Protein AF-A0A2W4NTQ7-F1 (afdb_monomer_lite)

pLDDT: mean 87.93, std 18.12, range [34.28, 99.0]

Sequence (261 aa):
MNRVPTIRSLLATLLVLALAAGLVRAQLEILDCADGSAGDDTILCSGEIDAGDAGTDGREGNDLINVTGAVNGNINGDTPGTGDDTITVGNSADVEGVVNGNGGLDHLIISGNSTVNDIAGGEGADTIDVLDATVELDVDGETGADSITVRASTVNEDVLGGDDNDTLIIERSDIDNVRAGSGDDTVNVSASTIANHVSGDDGNDVVSVGASTLGGNLLGGTGADNLSSTNSNLLGVQGGDGADQVTVSGGVVMMAVLGGD

Foldseek 3Di:
DDDDDPPVVVVVVVVVVCVVVPPDDDPQPADQQAEADAEEEEYEHAEAAPPDAPGREPAHYAYEAEHQAEAAYEAEPHDDYAYAYEHEHENQYEYAYEHEPAHYAYEAHYEHAHEHAYYEDHHEAYEHHAYNYEHNAEHEPAEYEYEHAHENYEHAEEYEQHAEEYEYHAYCYEYAEYEDYAYAYEAAHENYEHAEEYEPAHEAYEHEAECYEHVYEYEDHAYEYEAEYYQYAYQEYADEADNYHYYYYHHDHNDYYYGHD

Secondary structure (DSSP, 8-state):
--PPPPHHHHHHHHHHHHHTTT---------BS----SSS-EEEE-S-B--GGG-EE--SS--EEEE-S-BSS-EES-SSS----EEEE-TT-EEEEEEEEEESS-EEEEESS-EEEEEEEEES--EEEEES-EESS-EEEEESS-EEEEES-EESSEEEEEESS-EEEEES-EESEEEEEESS-EEEEES-EESS-EEEEESS-EEEEES-EESSEEEEEESS-EEEEEEEEESEEEEEES--EEEEEEEEESS-EE---

Radius of gyration: 23.13 Å; chains: 1; bounding box: 63×35×76 Å

Structure (mmCIF, N/CA/C/O backbone):
data_AF-A0A2W4NTQ7-F1
#
_entry.id   AF-A0A2W4NTQ7-F1
#
loop_
_atom_site.group_PDB
_atom_site.id
_atom_site.type_symbol
_atom_site.label_atom_id
_atom_site.label_alt_id
_atom_site.label_comp_id
_atom_site.label_asym_id
_atom_site.label_entity_id
_atom_site.label_seq_id
_atom_site.pdbx_PDB_ins_code
_atom_site.Cartn_x
_atom_site.Cartn_y
_atom_site.Cartn_z
_atom_site.occupancy
_atom_site.B_iso_or_equiv
_atom_site.auth_seq_id
_atom_site.auth_comp_id
_atom_site.auth_asym_id
_atom_site.auth_atom_id
_atom_site.pdbx_PDB_model_num
ATOM 1 N N . MET A 1 1 ? 36.001 9.461 -52.435 1.00 38.56 1 MET A N 1
ATOM 2 C CA . MET A 1 1 ? 35.892 9.722 -50.984 1.00 38.56 1 MET A CA 1
ATOM 3 C C . MET A 1 1 ? 35.341 8.457 -50.352 1.00 38.56 1 MET A C 1
ATOM 5 O O . MET A 1 1 ? 34.149 8.207 -50.467 1.00 38.56 1 MET A O 1
ATOM 9 N N . ASN A 1 2 ? 36.215 7.611 -49.807 1.00 34.28 2 ASN A N 1
ATOM 10 C CA . ASN A 1 2 ? 35.793 6.390 -49.122 1.00 34.28 2 ASN A CA 1
ATOM 11 C C . ASN A 1 2 ? 35.166 6.796 -47.790 1.00 34.28 2 ASN A C 1
ATOM 13 O O . ASN A 1 2 ? 35.861 7.328 -46.926 1.00 34.28 2 ASN A O 1
ATOM 17 N N . ARG A 1 3 ? 33.854 6.590 -47.644 1.00 42.69 3 ARG A N 1
ATOM 18 C CA . ARG A 1 3 ? 33.203 6.687 -46.339 1.00 42.69 3 ARG A CA 1
ATOM 19 C C . ARG A 1 3 ? 33.701 5.514 -45.502 1.00 42.69 3 ARG A C 1
ATOM 21 O O . ARG A 1 3 ? 33.493 4.364 -45.873 1.00 42.69 3 ARG A O 1
ATOM 28 N N . VAL A 1 4 ? 34.405 5.823 -44.419 1.00 46.88 4 VAL A N 1
ATOM 29 C CA . VAL A 1 4 ? 34.734 4.854 -43.373 1.00 46.88 4 VAL A CA 1
ATOM 30 C C . VAL A 1 4 ? 33.398 4.342 -42.814 1.00 46.88 4 VAL A C 1
ATOM 32 O O . VAL A 1 4 ? 32.559 5.178 -42.465 1.00 46.88 4 VAL A O 1
ATOM 35 N N . PRO A 1 5 ? 33.144 3.022 -42.774 1.00 43.94 5 PRO A N 1
ATOM 36 C CA . PRO A 1 5 ? 31.947 2.504 -42.131 1.00 43.94 5 PRO A CA 1
ATOM 37 C C . PRO A 1 5 ? 32.011 2.874 -40.651 1.00 43.94 5 PRO A C 1
ATOM 39 O O . PRO A 1 5 ? 33.054 2.725 -40.013 1.00 43.94 5 PRO A O 1
ATOM 42 N N . THR A 1 6 ? 30.914 3.383 -40.099 1.00 49.09 6 THR A N 1
ATOM 43 C CA . THR A 1 6 ? 30.818 3.606 -38.656 1.00 49.09 6 THR A CA 1
ATOM 44 C C . THR A 1 6 ? 30.979 2.271 -37.929 1.00 49.09 6 THR A C 1
ATOM 46 O O . THR A 1 6 ? 30.642 1.216 -38.467 1.00 49.09 6 THR A O 1
ATOM 49 N N . ILE A 1 7 ? 31.485 2.310 -36.695 1.00 49.38 7 ILE A N 1
ATOM 50 C CA . ILE A 1 7 ? 31.727 1.134 -35.836 1.00 49.38 7 ILE A CA 1
ATOM 51 C C . ILE A 1 7 ? 30.504 0.185 -35.788 1.00 49.38 7 ILE A C 1
ATOM 53 O O . ILE A 1 7 ? 30.669 -1.033 -35.774 1.00 49.38 7 ILE A O 1
ATOM 57 N N . ARG A 1 8 ? 29.282 0.728 -35.914 1.00 46.28 8 ARG A N 1
ATOM 58 C CA . ARG A 1 8 ? 28.011 -0.014 -36.022 1.00 46.28 8 ARG A CA 1
ATOM 59 C C . ARG A 1 8 ? 27.913 -0.953 -37.242 1.00 46.28 8 ARG A C 1
ATOM 61 O O . ARG A 1 8 ? 27.345 -2.031 -37.134 1.00 46.28 8 ARG A O 1
ATOM 68 N N . SER A 1 9 ? 28.499 -0.597 -38.388 1.00 44.06 9 SER A N 1
ATOM 69 C CA . SER A 1 9 ? 28.490 -1.432 -39.606 1.00 44.06 9 SER A CA 1
ATOM 70 C C . SER A 1 9 ? 29.523 -2.566 -39.562 1.00 44.06 9 SER A C 1
ATOM 72 O O . SER A 1 9 ? 29.318 -3.606 -40.193 1.00 44.06 9 SER A O 1
ATOM 74 N N . LEU A 1 10 ? 30.612 -2.395 -38.805 1.00 44.97 10 LEU A N 1
ATOM 75 C CA . LEU A 1 10 ? 31.603 -3.453 -38.592 1.00 44.97 10 LEU A CA 1
ATOM 76 C C . LEU A 1 10 ? 31.084 -4.517 -37.608 1.00 44.97 10 LEU A C 1
ATOM 78 O O . LEU A 1 10 ? 31.332 -5.703 -37.820 1.00 44.97 10 LEU A O 1
ATOM 82 N N . LEU A 1 11 ? 30.304 -4.106 -36.600 1.00 51.06 11 LEU A N 1
ATOM 83 C CA . LEU A 1 11 ? 29.661 -5.006 -35.633 1.00 51.06 11 LEU A CA 1
ATOM 84 C C . LEU A 1 11 ? 28.653 -5.959 -36.296 1.00 51.06 11 LEU A C 1
ATOM 86 O O . LEU A 1 11 ? 28.700 -7.163 -36.058 1.00 51.06 11 LEU A O 1
ATOM 90 N N . ALA A 1 12 ? 27.813 -5.450 -37.201 1.00 46.09 12 ALA A N 1
ATOM 91 C CA . ALA A 1 12 ? 26.812 -6.261 -37.902 1.00 46.09 12 ALA A CA 1
ATOM 92 C C . ALA A 1 12 ? 27.430 -7.343 -38.812 1.00 46.09 12 ALA A C 1
ATOM 94 O O . ALA A 1 12 ? 26.854 -8.411 -39.002 1.00 46.09 12 ALA A O 1
ATOM 95 N N . THR A 1 13 ? 28.627 -7.098 -39.356 1.00 47.09 13 THR A N 1
ATOM 96 C CA . THR A 1 13 ? 29.299 -8.058 -40.251 1.00 47.09 13 THR A CA 1
ATOM 97 C C . THR A 1 13 ? 30.080 -9.122 -39.467 1.00 47.09 13 THR A C 1
ATOM 99 O O . THR A 1 13 ? 30.208 -10.258 -39.921 1.00 47.09 13 THR A O 1
ATOM 102 N N . LEU A 1 14 ? 30.559 -8.784 -38.264 1.00 47.88 14 LEU A N 1
ATOM 103 C CA . LEU A 1 14 ? 31.206 -9.730 -37.349 1.00 47.88 14 LEU A CA 1
ATOM 104 C C . LEU A 1 14 ? 30.193 -10.737 -36.762 1.00 47.88 14 LEU A C 1
ATOM 106 O O . LEU A 1 14 ? 30.533 -11.897 -36.536 1.00 47.88 14 LEU A O 1
ATOM 110 N N . LEU A 1 15 ? 28.935 -10.310 -36.612 1.00 44.97 15 LEU A N 1
ATOM 111 C CA . LEU A 1 15 ? 27.813 -11.098 -36.092 1.00 44.97 15 LEU A CA 1
ATOM 112 C C . LEU A 1 15 ? 27.409 -12.268 -37.013 1.00 44.97 15 LEU A C 1
ATOM 114 O O . LEU A 1 15 ? 27.146 -13.373 -36.543 1.00 44.97 15 LEU A O 1
ATOM 118 N N . VAL A 1 16 ? 27.453 -12.073 -38.337 1.00 49.03 16 VAL A N 1
ATOM 119 C CA . VAL A 1 16 ? 27.150 -13.136 -39.320 1.00 49.03 16 VAL A CA 1
ATOM 120 C C . VAL A 1 16 ? 28.227 -14.231 -39.323 1.00 49.03 16 VAL A C 1
ATOM 122 O O . VAL A 1 16 ? 27.933 -15.397 -39.584 1.00 49.03 16 VAL A O 1
ATOM 125 N N . LEU A 1 17 ? 29.474 -13.885 -38.981 1.00 45.47 17 LEU A N 1
ATOM 126 C CA . LEU A 1 17 ? 30.584 -14.841 -38.924 1.00 45.47 17 LEU A CA 1
ATOM 127 C C . LEU A 1 17 ? 30.556 -15.697 -37.644 1.00 45.47 17 LEU A C 1
ATOM 129 O O . LEU A 1 17 ? 30.987 -16.849 -37.670 1.00 45.47 17 LEU A O 1
ATOM 133 N N . ALA A 1 18 ? 30.006 -15.165 -36.547 1.00 49.09 18 ALA A N 1
ATOM 134 C CA . ALA A 1 18 ? 29.847 -15.878 -35.279 1.00 49.09 18 ALA A CA 1
ATOM 135 C C . ALA A 1 18 ? 28.736 -16.947 -35.333 1.00 49.09 18 ALA A C 1
ATOM 137 O O . ALA A 1 18 ? 28.909 -18.042 -34.791 1.00 49.09 18 ALA A O 1
ATOM 138 N N . LEU A 1 19 ? 27.646 -16.686 -36.069 1.00 45.34 19 LEU A N 1
ATOM 139 C CA . LEU A 1 19 ? 26.558 -17.653 -36.280 1.00 45.34 19 LEU A CA 1
ATOM 140 C C . LEU A 1 19 ? 27.012 -18.919 -37.032 1.00 45.34 19 LEU A C 1
ATOM 142 O O . LEU A 1 19 ? 26.510 -20.009 -36.766 1.00 45.34 19 LEU A O 1
ATOM 146 N N . ALA A 1 20 ? 27.988 -18.806 -37.939 1.00 46.41 20 ALA A N 1
ATOM 147 C CA . ALA A 1 20 ? 28.508 -19.947 -38.698 1.00 46.41 20 ALA A CA 1
ATOM 148 C C . ALA A 1 20 ? 29.450 -20.861 -37.882 1.00 46.41 20 ALA A C 1
ATOM 150 O O . ALA A 1 20 ? 29.732 -21.981 -38.307 1.00 46.41 20 ALA A O 1
ATOM 151 N N . ALA A 1 21 ? 29.932 -20.407 -36.718 1.00 48.47 21 ALA A N 1
ATOM 152 C CA . ALA A 1 21 ? 30.920 -21.113 -35.897 1.00 48.47 21 ALA A CA 1
ATOM 153 C C . ALA A 1 21 ? 30.319 -21.914 -34.723 1.00 48.47 21 ALA A C 1
ATOM 155 O O . ALA A 1 21 ? 31.068 -22.440 -33.902 1.00 48.47 21 ALA A O 1
ATOM 156 N N . GLY A 1 22 ? 28.987 -22.019 -34.618 1.00 43.81 22 GLY A N 1
ATOM 157 C CA . GLY A 1 22 ? 28.335 -22.764 -33.531 1.00 43.81 22 GLY A CA 1
ATOM 158 C C . GLY A 1 22 ? 28.532 -22.141 -32.142 1.00 43.81 22 GLY A C 1
ATOM 159 O O . GLY A 1 22 ? 28.393 -22.827 -31.132 1.00 43.81 22 GLY A O 1
ATOM 160 N N . LEU A 1 23 ? 28.854 -20.847 -32.086 1.00 46.50 23 LEU A N 1
ATOM 161 C CA . LEU A 1 23 ? 29.059 -20.087 -30.857 1.00 46.50 23 LEU A CA 1
ATOM 162 C C . LEU A 1 23 ? 27.798 -19.263 -30.551 1.00 46.50 23 LEU A C 1
ATOM 164 O O . LEU A 1 23 ? 27.799 -18.043 -30.646 1.00 46.50 23 LEU A O 1
ATOM 168 N N . VAL A 1 24 ? 26.691 -19.938 -30.237 1.00 40.59 24 VAL A N 1
ATOM 169 C CA . VAL A 1 24 ? 25.458 -19.270 -29.799 1.00 40.59 24 VAL A CA 1
ATOM 170 C C . VAL A 1 24 ? 25.147 -19.712 -28.376 1.00 40.59 24 VAL A C 1
ATOM 172 O O . VAL A 1 24 ? 24.684 -20.823 -28.132 1.00 40.59 24 VAL A O 1
ATOM 175 N N . ARG A 1 25 ? 25.376 -18.811 -27.426 1.00 42.91 25 ARG A N 1
ATOM 176 C CA . ARG A 1 25 ? 24.375 -18.557 -26.392 1.00 42.91 25 ARG A CA 1
ATOM 177 C C . ARG A 1 25 ? 23.833 -17.178 -26.727 1.00 42.91 25 ARG A C 1
ATOM 179 O O . ARG A 1 25 ? 24.632 -16.273 -26.951 1.00 42.91 25 ARG A O 1
ATOM 186 N N . ALA A 1 26 ? 22.519 -17.086 -26.899 1.00 36.75 26 ALA A N 1
ATOM 187 C CA . ALA A 1 26 ? 21.832 -15.841 -27.198 1.00 36.75 26 ALA A CA 1
ATOM 188 C C . ALA A 1 26 ? 22.346 -14.747 -26.256 1.00 36.75 26 ALA A C 1
ATOM 190 O O . ALA A 1 26 ? 22.427 -14.957 -25.045 1.00 36.75 26 ALA A O 1
ATOM 191 N N . GLN A 1 27 ? 22.770 -13.627 -26.828 1.00 41.12 27 GLN A N 1
ATOM 192 C CA . GLN A 1 27 ? 23.039 -12.435 -26.053 1.00 41.12 27 GLN A CA 1
ATOM 193 C C . GLN A 1 27 ? 21.657 -11.897 -25.674 1.00 41.12 27 GLN A C 1
ATOM 195 O O . GLN A 1 27 ? 21.000 -11.276 -26.500 1.00 41.12 27 GLN A O 1
ATOM 200 N N . LEU A 1 28 ? 21.188 -12.265 -24.478 1.00 39.81 28 LEU A N 1
ATOM 201 C CA . LEU A 1 28 ? 20.144 -11.533 -23.767 1.00 39.81 28 LEU A CA 1
ATOM 202 C C . LEU A 1 28 ? 20.603 -10.070 -23.771 1.00 39.81 28 LEU A C 1
ATOM 204 O O . LEU A 1 28 ? 21.741 -9.803 -23.364 1.00 39.81 28 LEU A O 1
ATOM 208 N N . GLU A 1 29 ? 19.808 -9.161 -24.330 1.00 41.22 29 GLU A N 1
ATOM 209 C CA . GLU A 1 29 ? 20.073 -7.730 -24.205 1.00 41.22 29 GLU A CA 1
ATOM 210 C C . GLU A 1 29 ? 19.878 -7.380 -22.729 1.00 41.22 29 GLU A C 1
ATOM 212 O O . GLU A 1 29 ? 18.789 -7.063 -22.285 1.00 41.22 29 GLU A O 1
ATOM 217 N N . ILE A 1 30 ? 20.934 -7.546 -21.929 1.00 43.75 30 ILE A N 1
ATOM 218 C CA . ILE A 1 30 ? 20.997 -7.002 -20.574 1.00 43.75 30 ILE A CA 1
ATOM 219 C C . ILE A 1 30 ? 21.179 -5.502 -20.776 1.00 43.75 30 ILE A C 1
ATOM 221 O O . ILE A 1 30 ? 22.303 -5.018 -20.942 1.00 43.75 30 ILE A O 1
ATOM 225 N N . LEU A 1 31 ? 20.056 -4.809 -20.902 1.00 46.97 31 LEU A N 1
ATOM 226 C CA . LEU A 1 31 ? 19.993 -3.365 -20.925 1.00 46.97 31 LEU A CA 1
ATOM 227 C C . LEU A 1 31 ? 20.069 -2.923 -19.463 1.00 46.97 31 LEU A C 1
ATOM 229 O O . LEU A 1 31 ? 19.214 -3.282 -18.661 1.00 46.97 31 LEU A O 1
ATOM 233 N N . ASP A 1 32 ? 21.160 -2.254 -19.099 1.00 58.66 32 ASP A N 1
ATOM 234 C CA . ASP A 1 32 ? 21.298 -1.637 -17.782 1.00 58.66 32 ASP A CA 1
ATOM 235 C C . ASP A 1 32 ? 20.275 -0.502 -17.708 1.00 58.66 32 ASP A C 1
ATOM 237 O O . ASP A 1 32 ? 20.470 0.522 -18.363 1.00 58.66 32 ASP A O 1
ATOM 241 N N . CYS A 1 33 ? 19.163 -0.780 -17.024 1.00 65.88 33 CYS A N 1
ATOM 242 C CA . CYS A 1 33 ? 18.034 0.107 -16.750 1.00 65.88 33 CYS A CA 1
ATOM 243 C C . CYS A 1 33 ? 17.737 1.140 -17.846 1.00 65.88 33 CYS A C 1
ATOM 245 O O . CYS A 1 33 ? 17.937 2.343 -17.673 1.00 65.88 33 CYS A O 1
ATOM 247 N N . ALA A 1 34 ? 17.311 0.659 -19.010 1.00 71.00 34 ALA A N 1
ATOM 248 C CA . ALA A 1 34 ? 16.696 1.530 -19.998 1.00 71.00 34 ALA A CA 1
ATOM 249 C C . ALA A 1 34 ? 15.328 0.978 -20.360 1.00 71.00 34 ALA A C 1
ATOM 251 O O . ALA A 1 34 ? 15.088 -0.218 -20.182 1.00 71.00 34 ALA A O 1
ATOM 252 N N . ASP A 1 35 ? 14.485 1.864 -20.880 1.00 83.12 35 ASP A N 1
ATOM 253 C CA . ASP A 1 35 ? 13.129 1.527 -21.276 1.00 83.12 35 ASP A CA 1
ATOM 254 C C . ASP A 1 35 ? 13.095 0.298 -22.186 1.00 83.12 35 ASP A C 1
ATOM 256 O O . ASP A 1 35 ? 13.967 0.115 -23.055 1.00 83.12 35 ASP A O 1
ATOM 260 N N . GLY A 1 36 ? 12.030 -0.476 -22.039 1.00 83.31 36 GLY A N 1
ATOM 261 C CA . GLY A 1 36 ? 11.628 -1.499 -22.974 1.00 83.31 36 GLY A CA 1
ATOM 262 C C . GLY A 1 36 ? 11.252 -0.926 -24.340 1.00 83.31 36 GLY A C 1
ATOM 263 O O . GLY A 1 36 ? 11.535 0.220 -24.741 1.00 83.31 36 GLY A O 1
ATOM 264 N N . SER A 1 37 ? 10.679 -1.799 -25.141 1.00 85.19 37 SER A N 1
ATOM 265 C CA . SER A 1 37 ? 10.374 -1.606 -26.541 1.00 85.19 37 SER A CA 1
ATOM 266 C C . SER A 1 37 ? 8.871 -1.694 -26.763 1.00 85.19 37 SER A C 1
ATOM 268 O O . SER A 1 37 ? 8.162 -0.815 -26.305 1.00 85.19 37 SER A O 1
ATOM 270 N N . ALA A 1 38 ? 8.401 -2.612 -27.590 1.00 86.00 38 ALA A N 1
ATOM 271 C CA . ALA A 1 38 ? 6.989 -2.931 -27.691 1.00 86.00 38 ALA A CA 1
ATOM 272 C C . ALA A 1 38 ? 6.884 -4.456 -27.717 1.00 86.00 38 ALA A C 1
ATOM 274 O O . ALA A 1 38 ? 7.619 -5.106 -28.475 1.00 86.00 38 ALA A O 1
ATOM 275 N N . GLY A 1 39 ? 5.926 -4.993 -26.972 1.00 88.44 39 GLY A N 1
ATOM 276 C CA . GLY A 1 39 ? 5.830 -6.398 -26.600 1.00 88.44 39 GLY A CA 1
ATOM 277 C C . GLY A 1 39 ? 6.680 -6.740 -25.374 1.00 88.44 39 GLY A C 1
ATOM 278 O O . GLY A 1 39 ? 7.531 -5.966 -24.981 1.00 88.44 39 GLY A O 1
ATOM 279 N N . ASP A 1 40 ? 6.471 -7.947 -24.853 1.00 91.62 40 ASP A N 1
ATOM 280 C CA . ASP A 1 40 ? 7.035 -8.441 -23.591 1.00 91.62 40 ASP A CA 1
ATOM 281 C C . ASP A 1 40 ? 8.572 -8.340 -23.505 1.00 91.62 40 ASP A C 1
ATOM 283 O O . ASP A 1 40 ? 9.316 -9.045 -24.209 1.00 91.62 40 ASP A O 1
ATOM 287 N N . ASP A 1 41 ? 9.044 -7.522 -22.576 1.00 89.31 41 ASP A N 1
ATOM 288 C CA . ASP A 1 41 ? 10.435 -7.193 -22.332 1.00 89.31 41 ASP A CA 1
ATOM 289 C C . ASP A 1 41 ? 10.931 -7.706 -20.966 1.00 89.31 41 ASP A C 1
ATOM 291 O O . ASP A 1 41 ? 10.203 -8.143 -20.075 1.00 89.31 41 ASP A O 1
ATOM 295 N N . THR A 1 42 ? 12.255 -7.747 -20.804 1.00 91.19 42 THR A N 1
ATOM 296 C CA . THR A 1 42 ? 12.888 -8.062 -19.516 1.00 91.19 42 THR A CA 1
ATOM 297 C C . THR A 1 42 ? 13.971 -7.042 -19.226 1.00 91.19 42 THR A C 1
ATOM 299 O O . THR A 1 42 ? 15.005 -7.016 -19.900 1.00 91.19 42 THR A O 1
ATOM 302 N N . ILE A 1 43 ? 13.757 -6.245 -18.186 1.00 87.31 43 ILE A N 1
ATOM 303 C CA . ILE A 1 43 ? 14.594 -5.112 -17.804 1.00 87.31 43 ILE A CA 1
ATOM 304 C C . ILE A 1 43 ? 15.303 -5.434 -16.484 1.00 87.31 43 ILE A C 1
ATOM 306 O O . ILE A 1 43 ? 14.698 -5.930 -15.534 1.00 87.31 43 ILE A O 1
ATOM 310 N N . LEU A 1 44 ? 16.615 -5.178 -16.414 1.00 87.69 44 LEU A N 1
ATOM 311 C CA . LEU A 1 44 ? 17.421 -5.394 -15.209 1.00 87.69 44 LEU A CA 1
ATOM 312 C C . LEU A 1 44 ? 18.152 -4.109 -14.806 1.00 87.69 44 LEU A C 1
ATOM 314 O O . LEU A 1 44 ? 19.026 -3.623 -15.523 1.00 87.69 44 LEU A O 1
ATOM 318 N N . CYS A 1 45 ? 17.860 -3.627 -13.605 1.00 85.25 45 CYS A N 1
ATOM 319 C CA . CYS A 1 45 ? 18.393 -2.401 -13.026 1.00 85.25 45 CYS A CA 1
ATOM 320 C C . CYS A 1 45 ? 19.284 -2.751 -11.828 1.00 85.25 45 CYS A C 1
ATOM 322 O O . CYS A 1 45 ? 18.790 -3.010 -10.736 1.00 85.25 45 CYS A O 1
ATOM 324 N N . SER A 1 46 ? 20.606 -2.834 -12.022 1.00 79.25 46 SER A N 1
ATOM 325 C CA . SER A 1 46 ? 21.527 -3.389 -11.003 1.00 79.25 46 SER A CA 1
ATOM 326 C C . SER A 1 46 ? 22.641 -2.446 -10.522 1.00 79.25 46 SER A C 1
ATOM 328 O O . SER A 1 46 ? 23.421 -2.832 -9.64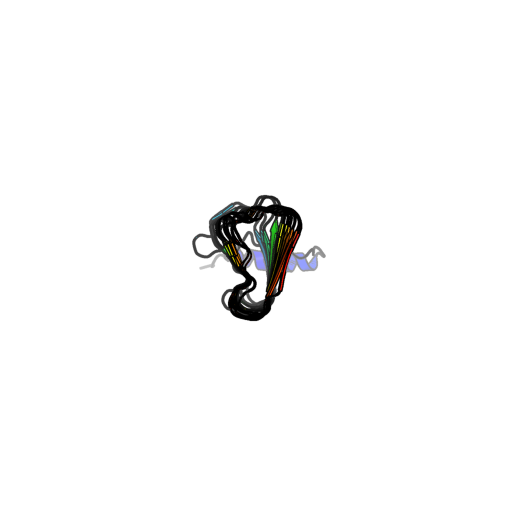9 1.00 79.25 46 SER A O 1
ATOM 330 N N . GLY A 1 47 ? 22.711 -1.222 -11.058 1.00 70.25 47 GLY A N 1
ATOM 331 C CA . GLY A 1 47 ? 23.642 -0.155 -10.657 1.00 70.25 47 GLY A CA 1
ATOM 332 C C . GLY A 1 47 ? 22.946 1.049 -10.007 1.00 70.25 47 GLY A C 1
ATOM 333 O O . GLY A 1 47 ? 21.740 1.020 -9.804 1.00 70.25 47 GLY A O 1
ATOM 334 N N . GLU A 1 48 ? 23.709 2.099 -9.671 1.00 69.81 48 GLU A N 1
ATOM 335 C CA . GLU A 1 48 ? 23.131 3.428 -9.395 1.00 69.81 48 GLU A CA 1
ATOM 336 C C . GLU A 1 48 ? 22.658 4.033 -10.720 1.00 69.81 48 GLU A C 1
ATOM 338 O O . GLU A 1 48 ? 23.465 4.240 -11.633 1.00 69.81 48 GLU A O 1
ATOM 343 N N . ILE A 1 49 ? 21.362 4.300 -10.825 1.00 68.00 49 ILE A N 1
ATOM 344 C CA . ILE A 1 49 ? 20.713 4.814 -12.024 1.00 68.00 49 ILE A CA 1
ATOM 345 C C . ILE A 1 49 ? 20.256 6.238 -11.746 1.00 68.00 49 ILE A C 1
ATOM 347 O O . ILE A 1 49 ? 19.369 6.482 -10.937 1.00 68.00 49 ILE A O 1
ATOM 351 N N . ASP A 1 50 ? 20.864 7.184 -12.454 1.00 65.06 50 ASP A N 1
ATOM 352 C CA . ASP A 1 50 ? 20.384 8.562 -12.546 1.00 65.06 50 ASP A CA 1
ATOM 353 C C . ASP A 1 50 ? 19.435 8.658 -13.752 1.00 65.06 50 ASP A C 1
ATOM 355 O O . ASP A 1 50 ? 19.817 9.162 -14.811 1.00 65.06 50 ASP A O 1
ATOM 359 N N . ALA A 1 51 ? 18.242 8.056 -13.635 1.00 56.62 51 ALA A N 1
ATOM 360 C CA . ALA A 1 51 ? 17.238 8.043 -14.709 1.00 56.62 51 ALA A CA 1
ATOM 361 C C . ALA A 1 51 ? 16.695 9.456 -14.996 1.00 56.62 51 ALA A C 1
ATOM 363 O O . ALA A 1 51 ? 16.202 9.736 -16.094 1.00 56.62 51 ALA A O 1
ATOM 364 N N . GLY A 1 52 ? 16.820 10.368 -14.025 1.00 57.03 52 GLY A N 1
ATOM 365 C CA . GLY A 1 52 ? 16.132 11.652 -14.047 1.00 57.03 52 GLY A CA 1
ATOM 366 C C . GLY A 1 52 ? 14.612 11.457 -14.075 1.00 57.03 52 GLY A C 1
ATOM 367 O O . GLY A 1 52 ? 14.105 10.370 -13.813 1.00 57.03 52 GLY A O 1
ATOM 368 N N . ASP A 1 53 ? 13.874 12.500 -14.465 1.00 51.28 53 ASP A N 1
ATOM 369 C CA . ASP A 1 53 ? 12.398 12.480 -14.502 1.00 51.28 53 ASP A CA 1
ATOM 37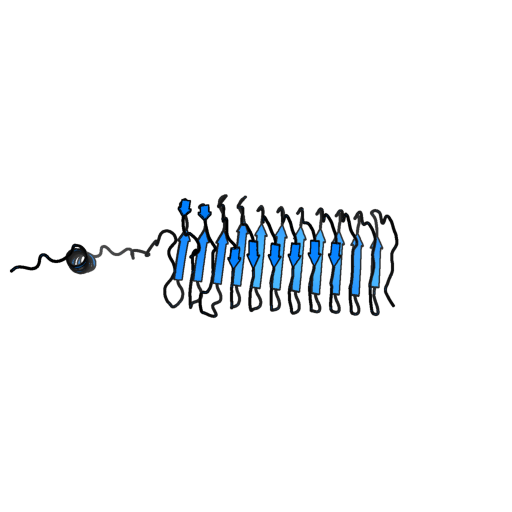0 C C . ASP A 1 53 ? 11.790 11.402 -15.430 1.00 51.28 53 ASP A C 1
ATOM 372 O O . ASP A 1 53 ? 10.580 11.203 -15.404 1.00 51.28 53 ASP A O 1
ATOM 376 N N . ALA A 1 54 ? 12.582 10.751 -16.294 1.00 57.50 54 ALA A N 1
ATOM 377 C CA . ALA A 1 54 ? 12.073 9.792 -17.279 1.00 57.50 54 ALA A CA 1
ATOM 378 C C . ALA A 1 54 ? 11.875 8.372 -16.725 1.00 57.50 54 ALA A C 1
ATOM 380 O O . ALA A 1 54 ? 11.130 7.618 -17.332 1.00 57.50 54 ALA A O 1
ATOM 381 N N . GLY A 1 55 ? 12.492 8.023 -15.589 1.00 72.56 55 GLY A N 1
ATOM 382 C CA . GLY A 1 55 ? 12.307 6.708 -14.971 1.00 72.56 55 GLY A CA 1
ATOM 383 C C . GLY A 1 55 ? 12.797 5.517 -15.811 1.00 72.56 55 GLY A C 1
ATOM 384 O O . GLY A 1 55 ? 13.660 5.659 -16.678 1.00 72.56 55 GLY A O 1
ATOM 385 N N . THR A 1 56 ? 12.290 4.329 -15.479 1.00 83.19 56 THR A N 1
ATOM 386 C CA . THR A 1 56 ? 12.440 3.069 -16.222 1.00 83.19 56 THR A CA 1
ATOM 387 C C . THR A 1 56 ? 11.066 2.608 -16.656 1.00 83.19 56 THR A C 1
ATOM 389 O O . THR A 1 56 ? 10.238 2.345 -15.791 1.00 83.19 56 THR A O 1
ATOM 392 N N . ASP A 1 57 ? 10.861 2.457 -17.958 1.00 87.75 57 ASP A N 1
ATOM 393 C CA . ASP A 1 57 ? 9.543 2.159 -18.520 1.00 87.75 57 ASP A CA 1
ATOM 394 C C . ASP A 1 57 ? 9.549 0.819 -19.258 1.00 87.75 57 ASP A C 1
ATOM 396 O O . ASP A 1 57 ? 10.363 0.647 -20.166 1.00 87.75 57 ASP A O 1
ATOM 400 N N . GLY A 1 58 ? 8.650 -0.107 -18.928 1.00 88.62 58 GLY A N 1
ATOM 401 C CA . GLY A 1 58 ? 8.429 -1.320 -19.727 1.00 88.62 58 GLY A CA 1
ATOM 402 C C . GLY A 1 58 ? 7.865 -0.999 -21.117 1.00 88.62 58 GLY A C 1
ATOM 403 O O . GLY A 1 58 ? 8.475 -1.360 -22.130 1.00 88.62 58 GLY A O 1
ATOM 404 N N . ARG A 1 59 ? 6.864 -0.102 -21.152 1.00 89.56 59 ARG A N 1
ATOM 405 C CA . ARG A 1 59 ? 6.045 0.257 -22.335 1.00 89.56 59 ARG A CA 1
ATOM 406 C C . ARG A 1 59 ? 5.098 -0.887 -22.712 1.00 89.56 59 ARG A C 1
ATOM 408 O O . ARG A 1 59 ? 4.994 -1.853 -21.991 1.00 89.56 59 ARG A O 1
ATOM 415 N N . GLU A 1 60 ? 4.407 -0.770 -23.855 1.00 90.38 60 GLU A N 1
ATOM 416 C CA . GLU A 1 60 ? 3.435 -1.785 -24.292 1.00 90.38 60 GLU A CA 1
ATOM 417 C C . GLU A 1 60 ? 4.004 -3.212 -24.186 1.00 90.38 60 GLU A C 1
ATOM 419 O O . GLU A 1 60 ? 4.970 -3.519 -24.882 1.00 90.38 60 GLU A O 1
ATOM 424 N N . GLY A 1 61 ? 3.332 -4.117 -23.481 1.00 91.75 61 GLY A N 1
ATOM 425 C CA . GLY A 1 61 ? 3.779 -5.506 -23.354 1.00 91.75 61 GLY A CA 1
ATOM 426 C C . GLY A 1 61 ? 3.450 -6.061 -21.980 1.00 91.75 61 GLY A C 1
ATOM 427 O O . GLY A 1 61 ? 2.914 -5.346 -21.158 1.00 91.75 61 GLY A O 1
ATOM 428 N N . ASN A 1 62 ? 3.718 -7.345 -21.755 1.00 94.88 62 ASN A N 1
ATOM 429 C CA . ASN A 1 62 ? 3.745 -7.887 -20.399 1.00 94.88 62 ASN A CA 1
ATOM 430 C C . ASN A 1 62 ? 5.208 -8.012 -19.974 1.00 94.88 62 ASN A C 1
ATOM 432 O O . ASN A 1 62 ? 5.902 -8.958 -20.375 1.00 94.88 62 ASN A O 1
ATOM 436 N N . ASP A 1 63 ? 5.680 -7.070 -19.179 1.00 93.81 63 ASP A N 1
ATOM 437 C CA . ASP A 1 63 ? 7.092 -6.856 -18.931 1.00 93.81 63 ASP A CA 1
ATOM 438 C C . ASP A 1 63 ? 7.550 -7.398 -17.584 1.00 93.81 63 ASP A C 1
ATOM 440 O O . ASP A 1 63 ? 6.821 -7.504 -16.600 1.00 93.81 63 ASP A O 1
ATOM 444 N N . LEU A 1 64 ? 8.829 -7.764 -17.533 1.00 94.25 64 LEU A N 1
ATOM 445 C CA . LEU A 1 64 ? 9.499 -8.163 -16.304 1.00 94.25 64 LEU A CA 1
ATOM 446 C C . LEU A 1 64 ? 10.595 -7.158 -15.965 1.00 94.25 64 LEU A C 1
ATOM 448 O O . LEU A 1 64 ? 11.674 -7.187 -16.563 1.00 94.25 64 LEU A O 1
ATOM 452 N N . ILE A 1 65 ? 10.368 -6.332 -14.948 1.00 93.25 65 ILE A N 1
ATOM 453 C CA . ILE A 1 65 ? 11.320 -5.327 -14.473 1.00 93.25 65 ILE A CA 1
ATOM 454 C C . ILE A 1 65 ? 11.910 -5.784 -13.138 1.00 93.25 65 ILE A C 1
ATOM 456 O O . ILE A 1 65 ? 11.198 -6.030 -12.170 1.00 93.25 65 ILE A O 1
ATOM 460 N N . ASN A 1 66 ? 13.235 -5.911 -13.060 1.00 93.69 66 ASN A N 1
ATOM 461 C CA . ASN A 1 66 ? 13.929 -6.317 -11.838 1.00 93.69 66 ASN A CA 1
ATOM 462 C C . ASN A 1 66 ? 14.966 -5.273 -11.417 1.00 93.69 66 ASN A C 1
ATOM 464 O O . ASN A 1 66 ? 15.960 -5.050 -12.110 1.00 93.69 66 ASN A O 1
ATOM 468 N N . VAL A 1 67 ? 14.763 -4.683 -10.247 1.00 93.00 67 VAL A N 1
ATOM 469 C CA . VAL A 1 67 ? 15.559 -3.604 -9.674 1.00 93.00 67 VAL A CA 1
ATOM 470 C C . VAL A 1 67 ? 16.285 -4.104 -8.432 1.00 93.00 67 VAL A C 1
ATOM 472 O O . VAL A 1 67 ? 15.689 -4.504 -7.438 1.00 93.00 67 VAL A O 1
ATOM 475 N N . THR A 1 68 ? 17.612 -4.078 -8.485 1.00 91.38 68 THR A N 1
ATOM 476 C CA . THR A 1 68 ? 18.507 -4.467 -7.387 1.00 91.38 68 THR A CA 1
ATOM 477 C C . THR A 1 68 ? 19.517 -3.378 -7.017 1.00 91.38 68 THR A C 1
ATOM 479 O O . THR A 1 68 ? 20.406 -3.635 -6.204 1.00 91.38 68 THR A O 1
ATOM 482 N N . GLY A 1 69 ? 19.448 -2.218 -7.677 1.00 87.00 69 GLY A N 1
ATOM 483 C CA . GLY A 1 69 ? 20.296 -1.042 -7.468 1.00 87.00 69 GLY A CA 1
ATOM 484 C C . GLY A 1 69 ? 19.462 0.222 -7.235 1.00 87.00 69 GLY A C 1
ATOM 485 O O . GLY A 1 69 ? 18.238 0.154 -7.232 1.00 87.00 69 GLY A O 1
ATOM 486 N N . ALA A 1 70 ? 20.122 1.356 -7.002 1.00 88.31 70 ALA A N 1
ATOM 487 C CA . ALA A 1 70 ? 19.432 2.623 -6.758 1.00 88.31 70 ALA A CA 1
ATOM 488 C C . ALA A 1 70 ? 18.863 3.218 -8.055 1.00 88.31 70 ALA A C 1
ATOM 490 O O . ALA A 1 70 ? 19.515 3.133 -9.095 1.00 88.31 70 ALA A O 1
ATOM 491 N N . VAL A 1 71 ? 17.695 3.853 -7.984 1.00 88.94 71 VAL A N 1
ATOM 492 C CA . VAL A 1 71 ? 17.003 4.496 -9.105 1.00 88.94 71 VAL A CA 1
ATOM 493 C C . VAL A 1 71 ? 16.539 5.885 -8.680 1.00 88.94 71 VAL A C 1
ATOM 495 O O . VAL A 1 71 ? 15.651 6.033 -7.851 1.00 88.94 71 VAL A O 1
ATOM 498 N N . ASN A 1 72 ? 17.119 6.914 -9.289 1.00 87.81 72 ASN A N 1
ATOM 499 C CA . ASN A 1 72 ? 16.657 8.293 -9.182 1.00 87.81 72 ASN A CA 1
ATOM 500 C C . ASN A 1 72 ? 15.606 8.562 -10.273 1.00 87.81 72 ASN A C 1
ATOM 502 O O . ASN A 1 72 ? 15.942 9.073 -11.348 1.00 87.81 72 ASN A O 1
ATOM 506 N N . GLY A 1 73 ? 14.372 8.123 -10.026 1.00 88.50 73 GLY A N 1
ATOM 507 C CA . GLY A 1 73 ? 13.238 8.237 -10.943 1.00 88.50 73 GLY A CA 1
ATOM 508 C C . GLY A 1 73 ? 12.172 7.169 -10.694 1.00 88.50 73 GLY A C 1
ATOM 509 O O . GLY A 1 73 ? 12.318 6.330 -9.805 1.00 88.50 73 GLY A O 1
ATOM 510 N N . ASN A 1 74 ? 11.106 7.208 -11.493 1.00 91.31 74 ASN A N 1
ATOM 511 C CA . ASN A 1 74 ? 10.016 6.233 -11.419 1.00 91.31 74 ASN A CA 1
ATOM 512 C C . ASN A 1 74 ? 10.408 4.893 -12.054 1.00 91.31 74 ASN A C 1
ATOM 514 O O . ASN A 1 74 ? 11.290 4.834 -12.911 1.00 91.31 74 ASN A O 1
ATOM 518 N N . ILE A 1 75 ? 9.705 3.835 -11.672 1.00 93.25 75 ILE A N 1
ATOM 519 C CA . ILE A 1 75 ? 9.651 2.569 -12.396 1.00 93.25 75 ILE A CA 1
ATOM 520 C C . ILE A 1 75 ? 8.208 2.394 -12.851 1.00 93.25 75 ILE A C 1
ATOM 522 O O . ILE A 1 75 ? 7.320 2.349 -12.009 1.00 93.25 75 ILE A O 1
ATOM 526 N N . ASN A 1 76 ? 7.976 2.306 -14.152 1.00 93.75 76 ASN A N 1
ATOM 527 C CA . ASN A 1 76 ? 6.656 2.138 -14.735 1.00 93.75 76 ASN A CA 1
ATOM 528 C C . ASN A 1 76 ? 6.618 0.803 -15.479 1.00 93.75 76 ASN A C 1
ATOM 530 O O . ASN A 1 76 ? 7.512 0.536 -16.287 1.00 93.75 76 ASN A O 1
ATOM 534 N N . GLY A 1 77 ? 5.595 -0.008 -15.215 1.00 92.06 77 GLY A N 1
ATOM 535 C CA . GLY A 1 77 ? 5.247 -1.140 -16.070 1.00 92.06 77 GLY A CA 1
ATOM 536 C C . GLY A 1 77 ? 4.977 -0.633 -17.483 1.00 92.06 77 GLY A C 1
ATOM 537 O O . GLY A 1 77 ? 5.765 -0.856 -18.398 1.00 92.06 77 GLY A O 1
ATOM 538 N N . ASP A 1 78 ? 4.009 0.275 -17.598 1.00 87.25 78 ASP A N 1
ATOM 539 C CA . ASP A 1 78 ? 3.524 0.732 -18.894 1.00 87.25 78 ASP A CA 1
ATOM 540 C C . ASP A 1 78 ? 3.615 2.253 -19.140 1.00 87.25 78 ASP A C 1
ATOM 542 O O . ASP A 1 78 ? 3.176 3.069 -18.333 1.00 87.25 78 ASP A O 1
ATOM 546 N N . THR A 1 79 ? 4.085 2.664 -20.329 1.00 80.06 79 THR A N 1
ATOM 547 C CA . THR A 1 79 ? 3.955 4.046 -20.855 1.00 80.06 79 THR A CA 1
ATOM 548 C C . THR A 1 79 ? 4.068 4.134 -22.401 1.00 80.06 79 THR A C 1
ATOM 550 O O . THR A 1 79 ? 5.165 4.037 -22.964 1.00 80.06 79 THR A O 1
ATOM 553 N N . PRO A 1 80 ? 2.997 4.486 -23.156 1.00 68.00 80 PRO A N 1
ATOM 554 C CA . PRO A 1 80 ? 1.571 4.276 -22.881 1.00 68.00 80 PRO A CA 1
ATOM 555 C C . PRO A 1 80 ? 1.171 2.824 -23.190 1.00 68.00 80 PRO A C 1
ATOM 557 O O . PRO A 1 80 ? 1.664 2.267 -24.168 1.00 68.00 80 PRO A O 1
ATOM 560 N N . GLY A 1 81 ? 0.211 2.251 -22.469 1.00 72.38 81 GLY A N 1
ATOM 561 C CA . GLY A 1 81 ? -0.167 0.865 -22.728 1.00 72.38 81 GLY A CA 1
ATOM 562 C C . GLY A 1 81 ? -1.216 0.319 -21.777 1.00 72.38 81 GLY A C 1
ATOM 563 O O . GLY A 1 81 ? -1.770 1.058 -20.968 1.00 72.38 81 GLY A O 1
ATOM 564 N N . THR A 1 82 ? -1.524 -0.953 -22.009 1.00 79.19 82 THR A N 1
ATOM 565 C CA . THR A 1 82 ? -2.115 -1.858 -21.025 1.00 79.19 82 THR A CA 1
ATOM 566 C C . THR A 1 82 ? -1.354 -3.178 -21.155 1.00 79.19 82 THR A C 1
ATOM 568 O O . THR A 1 82 ? -1.311 -3.718 -22.276 1.00 79.19 82 THR A O 1
ATOM 571 N N . GLY A 1 83 ? -0.823 -3.693 -20.060 1.00 93.31 83 GLY A N 1
ATOM 572 C CA . GLY A 1 83 ? 0.168 -4.754 -20.011 1.00 93.31 83 GLY A CA 1
ATOM 573 C C . GLY A 1 83 ? 0.173 -5.388 -18.630 1.00 93.31 83 GLY A C 1
ATOM 574 O O . GLY A 1 83 ? 0.104 -4.682 -17.644 1.00 93.31 83 GLY A O 1
ATOM 575 N N . ASP A 1 84 ? 0.171 -6.721 -18.545 1.00 97.12 84 ASP A N 1
ATOM 576 C CA . ASP A 1 84 ? 0.232 -7.383 -17.234 1.00 97.12 84 ASP A CA 1
ATOM 577 C C . ASP A 1 84 ? 1.708 -7.503 -16.819 1.00 97.12 84 ASP A C 1
ATOM 579 O O . ASP A 1 84 ? 2.396 -8.460 -17.216 1.00 97.12 84 ASP A O 1
ATOM 583 N N . ASP A 1 85 ? 2.196 -6.535 -16.051 1.00 97.50 85 ASP A N 1
ATOM 584 C CA . ASP A 1 85 ? 3.607 -6.365 -15.736 1.00 97.50 85 ASP A CA 1
ATOM 585 C C . ASP A 1 85 ? 4.004 -7.009 -14.407 1.00 97.50 85 ASP A C 1
ATOM 587 O O . ASP A 1 85 ? 3.221 -7.258 -13.491 1.00 97.50 85 ASP A O 1
ATOM 591 N N . THR A 1 86 ? 5.287 -7.327 -14.271 1.00 98.12 86 THR A N 1
ATOM 592 C CA . THR A 1 86 ? 5.876 -7.770 -13.008 1.00 98.12 86 THR A CA 1
ATOM 593 C C . THR A 1 86 ? 7.082 -6.914 -12.677 1.00 98.12 86 THR A C 1
ATOM 595 O O . THR A 1 86 ? 8.123 -7.002 -13.333 1.00 98.12 86 THR A O 1
ATOM 598 N N . ILE A 1 87 ? 6.983 -6.149 -11.592 1.00 97.62 87 ILE A N 1
ATOM 599 C CA . ILE A 1 87 ? 8.040 -5.255 -11.125 1.00 97.62 87 ILE A CA 1
ATOM 600 C C . ILE A 1 87 ? 8.555 -5.763 -9.785 1.00 97.62 87 ILE A C 1
ATOM 602 O O . ILE A 1 87 ? 7.825 -5.856 -8.807 1.00 97.62 87 ILE A O 1
ATOM 606 N N . THR A 1 88 ? 9.838 -6.105 -9.713 1.00 98.00 88 THR A N 1
ATOM 607 C CA . THR A 1 88 ? 10.498 -6.507 -8.467 1.00 98.00 88 THR A CA 1
ATOM 608 C C . THR A 1 88 ? 11.550 -5.484 -8.080 1.00 98.00 88 THR A C 1
ATOM 610 O O . THR A 1 88 ? 12.499 -5.275 -8.827 1.00 98.00 88 THR A O 1
ATOM 613 N N . VAL A 1 89 ? 11.448 -4.918 -6.881 1.00 97.69 89 VAL A N 1
ATOM 614 C CA . VAL A 1 89 ? 12.491 -4.100 -6.255 1.00 97.69 89 VAL A CA 1
ATOM 615 C C . VAL A 1 89 ? 13.039 -4.859 -5.054 1.00 97.69 89 VAL A C 1
ATOM 617 O O . VAL A 1 89 ? 12.295 -5.300 -4.178 1.00 97.69 89 VAL A O 1
ATOM 620 N N . GLY A 1 90 ? 14.351 -5.071 -5.018 1.00 96.75 90 GLY A N 1
ATOM 621 C CA . GLY A 1 90 ? 14.971 -5.902 -3.998 1.00 96.75 90 GLY A CA 1
ATOM 622 C C . GLY A 1 90 ? 16.433 -5.596 -3.722 1.00 96.75 90 GLY A C 1
ATOM 623 O O . GLY A 1 90 ? 17.038 -4.698 -4.298 1.00 96.75 90 GLY A O 1
ATOM 624 N N . ASN A 1 91 ? 17.039 -6.413 -2.855 1.00 94.62 91 ASN A N 1
ATOM 625 C CA . ASN A 1 91 ? 18.473 -6.357 -2.547 1.00 94.62 91 ASN A CA 1
ATOM 626 C C . ASN A 1 91 ? 18.934 -4.966 -2.064 1.00 94.62 91 ASN A C 1
ATOM 628 O O . ASN A 1 91 ? 19.986 -4.474 -2.471 1.00 94.62 91 ASN A O 1
ATOM 632 N N . SER A 1 92 ? 18.145 -4.347 -1.184 1.00 95.62 92 SER A N 1
ATOM 633 C CA . SER A 1 92 ? 18.410 -3.006 -0.654 1.00 95.62 92 SER A CA 1
ATOM 634 C C . SER A 1 92 ? 18.516 -1.926 -1.738 1.00 95.62 92 SER A C 1
ATOM 636 O O . SER A 1 92 ? 19.253 -0.957 -1.568 1.00 95.62 92 SER A O 1
ATOM 638 N N . ALA A 1 93 ? 17.810 -2.111 -2.860 1.00 94.31 93 ALA A N 1
ATOM 639 C CA . ALA A 1 93 ? 17.566 -1.057 -3.839 1.00 94.31 93 ALA A CA 1
ATOM 640 C C . ALA A 1 93 ? 16.861 0.143 -3.191 1.00 94.31 93 ALA A C 1
ATOM 642 O O . ALA A 1 93 ? 16.072 -0.032 -2.261 1.00 94.31 93 ALA A O 1
ATOM 643 N N . ASP A 1 94 ? 17.157 1.326 -3.712 1.00 94.06 94 ASP A N 1
ATOM 644 C CA . ASP A 1 94 ? 16.639 2.614 -3.253 1.00 94.06 94 ASP A CA 1
ATOM 645 C C . ASP A 1 94 ? 16.034 3.337 -4.459 1.00 94.06 94 ASP A C 1
ATOM 647 O O . ASP A 1 94 ? 16.772 3.714 -5.370 1.00 94.06 94 ASP A O 1
ATOM 651 N N . VAL A 1 95 ? 14.707 3.427 -4.526 1.00 94.06 95 VAL A N 1
ATOM 652 C CA . VAL A 1 95 ? 13.975 4.046 -5.640 1.00 94.06 95 VAL A CA 1
ATOM 653 C C . VAL A 1 95 ? 13.389 5.366 -5.149 1.00 94.06 95 VAL A C 1
ATOM 655 O O . VAL A 1 95 ? 12.430 5.372 -4.385 1.00 94.06 95 VAL A O 1
ATOM 658 N N . GLU A 1 96 ? 13.958 6.488 -5.593 1.00 92.50 96 GLU A N 1
ATOM 659 C CA . GLU A 1 96 ? 13.508 7.831 -5.187 1.00 92.50 96 GLU A CA 1
ATOM 660 C C . GLU A 1 96 ? 12.143 8.210 -5.789 1.00 92.50 96 GLU A C 1
ATOM 662 O O . GLU A 1 96 ? 11.516 9.169 -5.346 1.00 92.50 96 GLU A O 1
ATOM 667 N N . GLY A 1 97 ? 11.695 7.499 -6.829 1.00 92.62 97 GLY A N 1
ATOM 668 C CA . GLY A 1 97 ? 10.410 7.725 -7.485 1.00 92.62 97 GLY A CA 1
ATOM 669 C C . GLY A 1 97 ? 9.342 6.697 -7.125 1.00 92.62 97 GLY A C 1
ATOM 670 O O . GLY A 1 97 ? 9.481 5.902 -6.195 1.00 92.62 97 GLY A O 1
ATOM 671 N N . VAL A 1 98 ? 8.261 6.736 -7.898 1.00 94.88 98 VAL A N 1
ATOM 672 C CA . VAL A 1 98 ? 7.116 5.837 -7.741 1.00 94.88 98 VAL A CA 1
ATOM 673 C C . VAL A 1 98 ? 7.371 4.527 -8.479 1.00 94.88 98 VAL A C 1
ATOM 675 O O . VAL A 1 98 ? 7.929 4.536 -9.580 1.00 94.88 98 VAL A O 1
ATOM 678 N N . VAL A 1 99 ? 6.955 3.411 -7.888 1.00 97.38 99 VAL A N 1
ATOM 679 C CA . VAL A 1 99 ? 6.815 2.133 -8.592 1.00 97.38 99 VAL A CA 1
ATOM 680 C C . VAL A 1 99 ? 5.357 1.979 -9.022 1.00 97.38 99 VAL A C 1
ATOM 682 O O . VAL A 1 99 ? 4.498 1.791 -8.168 1.00 97.38 99 VAL A O 1
ATOM 685 N N . ASN A 1 100 ? 5.100 2.066 -10.326 1.00 96.25 100 ASN A N 1
ATOM 686 C CA . ASN A 1 100 ? 3.765 2.076 -10.922 1.00 96.25 100 ASN A CA 1
ATOM 687 C C . ASN A 1 100 ? 3.542 0.839 -11.795 1.00 96.25 100 ASN A C 1
ATOM 689 O O . ASN A 1 100 ? 4.339 0.610 -12.711 1.00 96.25 100 ASN A O 1
ATOM 693 N N . GLY A 1 101 ? 2.447 0.108 -11.582 1.00 96.94 101 GLY A N 1
ATOM 694 C CA . GLY A 1 101 ? 1.944 -0.863 -12.565 1.00 96.94 101 GLY A CA 1
ATOM 695 C C . GLY A 1 101 ? 1.439 -0.151 -13.825 1.00 96.94 101 GLY A C 1
ATOM 696 O O . GLY A 1 101 ? 1.979 -0.327 -14.916 1.00 96.94 101 GLY A O 1
ATOM 697 N N . ASN A 1 102 ? 0.623 0.883 -13.614 1.00 95.62 102 ASN A N 1
ATOM 698 C CA . ASN A 1 102 ? -0.097 1.691 -14.605 1.00 95.62 102 ASN A CA 1
ATOM 699 C C . ASN A 1 102 ? -1.393 1.052 -15.075 1.00 95.62 102 ASN A C 1
ATOM 701 O O . ASN A 1 102 ? -2.437 1.507 -14.642 1.00 95.62 102 ASN A O 1
ATOM 705 N N . GLY A 1 103 ? -1.387 0.133 -16.031 1.00 94.81 103 GLY A N 1
ATOM 706 C CA . GLY A 1 103 ? -2.638 -0.415 -16.540 1.00 94.81 103 GLY A CA 1
ATOM 707 C C . GLY A 1 103 ? -2.460 -1.852 -16.959 1.00 94.81 103 GLY A C 1
ATOM 708 O O . GLY A 1 103 ? -1.629 -2.122 -17.811 1.00 94.81 103 GLY A O 1
ATOM 709 N N . GLY A 1 104 ? -3.302 -2.753 -16.472 1.00 96.56 104 GLY A N 1
ATOM 710 C CA . GLY A 1 104 ? -3.104 -4.184 -16.663 1.00 96.56 104 GLY A CA 1
ATOM 711 C C . GLY A 1 104 ? -3.410 -4.954 -15.394 1.00 96.56 104 GLY A C 1
ATOM 712 O O . GLY A 1 104 ? -4.093 -4.459 -14.518 1.00 96.56 104 GLY A O 1
ATOM 713 N N . LEU A 1 105 ? -3.010 -6.218 -15.330 1.00 97.81 105 LEU A N 1
ATOM 714 C CA . LEU A 1 105 ? -3.029 -6.988 -14.088 1.00 97.81 105 LEU A CA 1
ATOM 715 C C . LEU A 1 105 ? -1.599 -7.124 -13.580 1.00 97.81 105 LEU A C 1
ATOM 717 O O . LEU A 1 105 ? -0.904 -8.088 -13.921 1.00 97.81 105 LEU A O 1
ATOM 721 N N . ASP A 1 106 ? -1.172 -6.169 -12.771 1.00 98.62 106 ASP A N 1
ATOM 722 C CA . ASP A 1 106 ? 0.223 -5.998 -12.409 1.00 98.62 106 ASP A CA 1
ATOM 723 C C . ASP A 1 106 ? 0.600 -6.752 -11.131 1.00 98.62 106 ASP A C 1
ATOM 725 O O . ASP A 1 106 ? -0.206 -7.017 -10.235 1.00 98.62 106 ASP A O 1
ATOM 729 N N . HIS A 1 107 ? 1.877 -7.125 -11.029 1.00 98.75 107 HIS A N 1
ATOM 730 C CA . HIS A 1 107 ? 2.460 -7.689 -9.813 1.00 98.75 107 HIS A CA 1
ATOM 731 C C . HIS A 1 107 ? 3.683 -6.889 -9.369 1.00 98.75 107 HIS A C 1
ATOM 733 O O . HIS A 1 107 ? 4.787 -7.032 -9.903 1.00 98.75 107 HIS A O 1
ATOM 739 N N . LEU A 1 108 ? 3.496 -6.084 -8.327 1.00 98.81 108 LEU A N 1
ATOM 740 C CA . LEU A 1 108 ? 4.511 -5.224 -7.732 1.00 98.81 108 LEU A CA 1
ATOM 741 C C . LEU A 1 108 ? 5.083 -5.898 -6.479 1.00 98.81 108 LEU A C 1
ATOM 743 O O . LEU A 1 108 ? 4.361 -6.187 -5.532 1.00 98.81 108 LEU A O 1
ATOM 747 N N . ILE A 1 109 ? 6.389 -6.162 -6.446 1.00 98.81 109 ILE A N 1
ATOM 748 C CA . ILE A 1 109 ? 7.060 -6.855 -5.338 1.00 98.81 109 ILE A CA 1
ATOM 749 C C . ILE A 1 109 ? 8.213 -6.000 -4.823 1.00 98.81 109 ILE A C 1
ATOM 751 O O . ILE A 1 109 ? 9.285 -5.957 -5.428 1.00 98.81 109 ILE A O 1
ATOM 755 N N . ILE A 1 110 ? 8.047 -5.386 -3.654 1.00 98.69 110 ILE A N 1
ATOM 756 C CA . ILE A 1 110 ? 9.081 -4.578 -3.000 1.00 98.69 110 ILE A CA 1
ATOM 757 C C . ILE A 1 110 ? 9.598 -5.333 -1.784 1.00 98.69 110 ILE A C 1
ATOM 759 O O . ILE A 1 110 ? 8.841 -5.656 -0.871 1.00 98.69 110 ILE A O 1
ATOM 763 N N . SER A 1 111 ? 10.886 -5.673 -1.755 1.00 98.38 111 SER A N 1
ATOM 764 C CA . SER A 1 111 ? 11.411 -6.551 -0.709 1.00 98.38 111 SER A CA 1
ATOM 765 C C . SER A 1 111 ? 12.886 -6.363 -0.375 1.00 98.38 111 SER A C 1
ATOM 767 O O . SER A 1 111 ? 13.596 -5.567 -0.973 1.00 98.38 111 SER A O 1
ATOM 769 N N . GLY A 1 112 ? 13.398 -7.132 0.588 1.00 96.69 112 GLY A N 1
ATOM 770 C CA . GLY A 1 112 ? 14.843 -7.269 0.782 1.00 96.69 112 GLY A CA 1
ATOM 771 C C . GLY A 1 112 ? 15.515 -6.005 1.318 1.00 96.69 112 GLY A C 1
ATOM 772 O O . GLY A 1 112 ? 16.639 -5.693 0.923 1.00 96.69 112 GLY A O 1
ATOM 773 N N . ASN A 1 113 ? 14.855 -5.332 2.258 1.00 97.56 113 ASN A N 1
ATOM 774 C CA . ASN A 1 113 ? 15.259 -4.068 2.875 1.00 97.56 113 ASN A CA 1
ATOM 775 C C . ASN A 1 113 ? 15.421 -2.936 1.852 1.00 97.56 113 ASN A C 1
ATOM 777 O O . ASN A 1 113 ? 16.308 -2.098 2.006 1.00 97.56 113 ASN A O 1
ATOM 781 N N . SER A 1 114 ? 14.628 -2.968 0.782 1.00 98.06 114 SER A N 1
ATOM 782 C CA . SER A 1 114 ? 14.551 -1.882 -0.190 1.00 98.06 114 SER A CA 1
ATOM 783 C C . SER A 1 114 ? 13.732 -0.711 0.338 1.00 98.06 114 SER A C 1
ATOM 785 O O . SER A 1 114 ? 12.836 -0.899 1.166 1.00 98.06 114 SER A O 1
ATOM 787 N N . THR A 1 115 ? 14.045 0.472 -0.178 1.00 98.25 115 THR A N 1
ATOM 788 C CA . THR A 1 115 ? 13.265 1.693 0.016 1.00 98.25 115 THR A CA 1
ATOM 789 C C . THR A 1 115 ? 12.695 2.120 -1.328 1.00 98.25 115 THR A C 1
ATOM 791 O O . THR A 1 115 ? 13.402 2.081 -2.336 1.00 98.25 115 THR A O 1
ATOM 794 N N . VAL A 1 116 ? 11.425 2.505 -1.345 1.00 97.94 116 VAL A N 1
ATOM 795 C CA . VAL A 1 116 ? 10.781 3.158 -2.490 1.00 97.94 116 VAL A CA 1
ATOM 796 C C . VAL A 1 116 ? 10.034 4.388 -1.992 1.00 97.94 116 VAL A C 1
ATOM 798 O O . VAL A 1 116 ? 9.564 4.391 -0.851 1.00 97.94 116 VAL A O 1
ATOM 801 N N . ASN A 1 117 ? 9.933 5.432 -2.809 1.00 98.06 117 ASN A N 1
ATOM 802 C CA . ASN A 1 117 ? 9.226 6.634 -2.387 1.00 98.06 117 ASN A CA 1
ATOM 803 C C . ASN A 1 117 ? 7.715 6.387 -2.289 1.00 98.06 117 ASN A C 1
ATOM 805 O O . ASN A 1 117 ? 7.117 6.738 -1.282 1.00 98.06 117 ASN A O 1
ATOM 809 N N . ASP A 1 118 ? 7.119 5.754 -3.297 1.00 98.50 118 ASP A N 1
ATOM 810 C CA . ASP A 1 118 ? 5.668 5.559 -3.403 1.00 98.50 118 ASP A CA 1
ATOM 811 C C . ASP A 1 118 ? 5.357 4.329 -4.280 1.00 98.50 118 ASP A C 1
ATOM 813 O O . ASP A 1 118 ? 6.217 3.906 -5.070 1.00 98.50 118 ASP A O 1
ATOM 817 N N . ILE A 1 119 ? 4.169 3.739 -4.140 1.00 98.81 119 ILE A N 1
ATOM 818 C CA . ILE A 1 119 ? 3.725 2.573 -4.923 1.00 98.81 119 ILE A CA 1
ATOM 819 C C . ILE A 1 119 ? 2.284 2.783 -5.388 1.00 98.81 119 ILE A C 1
ATOM 821 O O . ILE A 1 119 ? 1.412 2.996 -4.552 1.00 98.81 119 ILE A O 1
ATOM 825 N N . ALA A 1 120 ? 2.038 2.607 -6.688 1.00 98.56 120 ALA A N 1
ATOM 826 C CA . ALA A 1 120 ? 0.697 2.603 -7.266 1.00 98.56 120 ALA A CA 1
ATOM 827 C C . ALA A 1 120 ? 0.470 1.349 -8.129 1.00 98.56 120 ALA A C 1
ATOM 829 O O . ALA A 1 120 ? 1.304 1.036 -8.985 1.00 98.56 120 ALA A O 1
ATOM 830 N N . GLY A 1 121 ? -0.641 0.642 -7.905 1.00 98.25 121 GLY A N 1
ATOM 831 C CA . GLY A 1 121 ? -1.139 -0.430 -8.776 1.00 98.25 121 GLY A CA 1
ATOM 832 C C . GLY A 1 121 ? -1.505 0.138 -10.142 1.00 98.25 121 GLY A C 1
ATOM 833 O O . GLY A 1 121 ? -0.728 0.025 -11.094 1.00 98.25 121 GLY A O 1
ATOM 834 N N . GLY A 1 122 ? -2.592 0.907 -10.177 1.00 97.75 122 GLY A N 1
ATOM 835 C CA . GLY A 1 122 ? -3.052 1.622 -11.360 1.00 97.75 122 GLY A CA 1
ATOM 836 C C . GLY A 1 122 ? -4.453 1.188 -11.787 1.00 97.75 122 GLY A C 1
ATOM 837 O O . GLY A 1 122 ? -5.365 1.052 -10.978 1.00 97.75 122 GLY A O 1
ATOM 838 N N . GLU A 1 123 ? -4.672 1.045 -13.093 1.00 97.19 123 GLU A N 1
ATOM 839 C CA . GLU A 1 123 ? -5.894 0.472 -13.651 1.00 97.19 123 GLU A CA 1
ATOM 840 C C . GLU A 1 123 ? -5.791 -1.054 -13.747 1.00 97.19 123 GLU A C 1
ATOM 842 O O . GLU A 1 123 ? -5.128 -1.571 -14.643 1.00 97.19 123 GLU A O 1
ATOM 847 N N . GLY A 1 124 ? -6.589 -1.776 -12.966 1.00 97.81 124 GLY A N 1
ATOM 848 C CA . GLY A 1 124 ? -6.769 -3.216 -13.088 1.00 97.81 124 GLY A CA 1
ATOM 849 C C . GLY A 1 124 ? -6.784 -3.927 -11.745 1.00 97.81 124 GLY A C 1
ATOM 850 O O . GLY A 1 124 ? -7.005 -3.323 -10.720 1.00 97.81 124 GLY A O 1
ATOM 851 N N . ALA A 1 125 ? -6.716 -5.256 -11.758 1.00 98.56 125 ALA A N 1
ATOM 852 C CA . ALA A 1 125 ? -6.751 -6.039 -10.522 1.00 98.56 125 ALA A CA 1
ATOM 853 C C . ALA A 1 125 ? -5.330 -6.480 -10.179 1.00 98.56 125 ALA A C 1
ATOM 855 O O . ALA A 1 125 ? -4.882 -7.553 -10.613 1.00 98.56 125 ALA A O 1
ATOM 856 N N . ASP A 1 126 ? -4.645 -5.644 -9.415 1.00 98.88 126 ASP A N 1
ATOM 857 C CA . ASP A 1 126 ? -3.219 -5.724 -9.171 1.00 98.88 126 ASP A CA 1
ATOM 858 C C . ASP A 1 126 ? -2.896 -6.514 -7.904 1.00 98.88 126 ASP A C 1
ATOM 860 O O . ASP A 1 126 ? -3.698 -6.742 -6.993 1.00 98.88 126 ASP A O 1
ATOM 864 N N . THR A 1 127 ? -1.665 -7.003 -7.844 1.00 98.94 127 THR A N 1
ATOM 865 C CA . THR A 1 127 ? -1.095 -7.614 -6.648 1.00 98.94 127 THR A CA 1
ATOM 866 C C . THR A 1 127 ? 0.102 -6.798 -6.197 1.00 98.94 127 THR A C 1
ATOM 868 O O . THR A 1 127 ? 1.080 -6.663 -6.930 1.00 98.94 127 THR A O 1
ATOM 871 N N . ILE A 1 128 ? 0.072 -6.315 -4.958 1.00 98.94 128 ILE A N 1
ATOM 872 C CA . ILE A 1 128 ? 1.148 -5.509 -4.377 1.00 98.94 128 ILE A CA 1
ATOM 873 C C . ILE A 1 128 ? 1.696 -6.215 -3.136 1.00 98.94 128 ILE A C 1
ATOM 875 O O . ILE A 1 128 ? 1.001 -6.392 -2.140 1.00 98.94 128 ILE A O 1
ATOM 879 N N . ASP A 1 129 ? 2.963 -6.615 -3.172 1.00 98.94 129 ASP A N 1
ATOM 880 C CA . ASP A 1 129 ? 3.667 -7.317 -2.100 1.00 98.94 129 ASP A CA 1
ATOM 881 C C . ASP A 1 129 ? 4.820 -6.456 -1.549 1.00 98.94 129 ASP A C 1
ATOM 883 O O . ASP A 1 129 ? 5.912 -6.414 -2.117 1.00 98.94 129 ASP A O 1
ATOM 887 N N . VAL A 1 130 ? 4.629 -5.834 -0.382 1.00 98.94 130 VAL A N 1
ATOM 888 C CA . VAL A 1 130 ? 5.656 -5.051 0.330 1.00 98.94 130 VAL A CA 1
ATOM 889 C C . VAL A 1 130 ? 6.203 -5.859 1.507 1.00 98.94 130 VAL A C 1
ATOM 891 O O . VAL A 1 130 ? 5.595 -5.948 2.578 1.00 98.94 130 VAL A O 1
ATOM 894 N N . LEU A 1 131 ? 7.374 -6.471 1.333 1.00 98.75 131 LEU A N 1
ATOM 895 C CA . LEU A 1 131 ? 7.898 -7.535 2.192 1.00 98.75 131 LEU A CA 1
ATOM 896 C C . LEU A 1 131 ? 9.294 -7.219 2.754 1.00 98.75 131 LEU A C 1
ATOM 898 O O . LEU A 1 131 ? 10.289 -7.436 2.065 1.00 98.75 131 LEU A O 1
ATOM 902 N N . ASP A 1 132 ? 9.399 -6.856 4.037 1.00 98.50 132 ASP A N 1
ATOM 903 C CA . ASP A 1 132 ? 10.680 -6.439 4.648 1.00 98.50 132 ASP A CA 1
ATOM 904 C C . ASP A 1 132 ? 11.258 -5.216 3.911 1.00 98.50 132 ASP A C 1
ATOM 906 O O . ASP A 1 132 ? 12.383 -5.261 3.418 1.00 98.50 132 ASP A O 1
ATOM 910 N N . ALA A 1 133 ? 10.452 -4.161 3.754 1.00 98.69 133 ALA A N 1
ATOM 911 C CA . ALA A 1 133 ? 10.779 -2.958 2.982 1.00 98.69 133 ALA A CA 1
ATOM 912 C C . ALA A 1 133 ? 10.268 -1.670 3.657 1.00 98.69 133 ALA A C 1
ATOM 914 O O . ALA A 1 133 ? 9.488 -1.724 4.612 1.00 98.69 133 ALA A O 1
ATOM 915 N N . THR A 1 134 ? 10.711 -0.523 3.143 1.00 98.81 134 THR A N 1
ATOM 916 C CA . THR A 1 134 ? 10.242 0.809 3.546 1.00 98.81 134 THR A CA 1
ATOM 917 C C . THR A 1 134 ? 9.611 1.520 2.352 1.00 98.81 134 THR A C 1
ATOM 919 O O . THR A 1 134 ? 10.213 1.565 1.281 1.00 98.81 134 THR A O 1
ATOM 922 N N . VAL A 1 135 ? 8.435 2.104 2.557 1.00 98.88 135 VAL A N 1
ATOM 923 C CA . VAL A 1 135 ? 7.761 3.000 1.612 1.00 98.88 135 VAL A CA 1
ATOM 924 C C . VAL A 1 135 ? 7.690 4.386 2.249 1.00 98.88 135 VAL A C 1
ATOM 926 O O . VAL A 1 135 ? 7.248 4.516 3.396 1.00 98.88 135 VAL A O 1
ATOM 929 N N . GLU A 1 136 ? 8.217 5.405 1.566 1.00 98.69 136 GLU A N 1
ATOM 930 C CA . GLU A 1 136 ? 8.332 6.750 2.146 1.00 98.69 136 GLU A CA 1
ATOM 931 C C . GLU A 1 136 ? 7.012 7.518 2.192 1.00 98.69 136 GLU A C 1
ATOM 933 O O . GLU A 1 136 ? 6.874 8.379 3.060 1.00 98.69 136 GLU A O 1
ATOM 938 N N . LEU A 1 137 ? 6.087 7.199 1.290 1.00 98.75 137 LEU A N 1
ATOM 939 C CA . LEU A 1 137 ? 4.745 7.754 1.183 1.00 98.75 137 LEU A CA 1
ATOM 940 C C . LEU A 1 137 ? 3.724 6.613 1.274 1.00 98.75 137 LEU A C 1
ATOM 942 O O . LEU A 1 137 ? 3.669 5.942 2.311 1.00 98.75 137 LEU A O 1
ATOM 946 N N . ASP A 1 138 ? 2.964 6.393 0.203 1.00 98.81 138 ASP A N 1
ATOM 947 C CA . ASP A 1 138 ? 1.761 5.582 0.177 1.00 98.81 138 ASP A CA 1
ATOM 948 C C . ASP A 1 138 ? 1.978 4.241 -0.546 1.00 98.81 138 ASP A C 1
ATOM 950 O O . ASP A 1 138 ? 2.952 4.006 -1.269 1.00 98.81 138 ASP A O 1
ATOM 954 N N . VAL A 1 139 ? 1.055 3.317 -0.296 1.00 98.94 139 VAL A N 1
ATOM 955 C CA . VAL A 1 139 ? 0.827 2.135 -1.129 1.00 98.94 139 VAL A CA 1
ATOM 956 C C . VAL A 1 139 ? -0.629 2.178 -1.555 1.00 98.94 139 VAL A C 1
ATOM 958 O O . VAL A 1 139 ? -1.497 2.004 -0.702 1.00 98.94 139 VAL A O 1
ATOM 961 N N . ASP A 1 140 ? -0.885 2.398 -2.838 1.00 98.88 140 ASP A N 1
ATOM 962 C CA . ASP A 1 140 ? -2.232 2.569 -3.390 1.00 98.88 140 ASP A CA 1
ATOM 963 C C . ASP A 1 140 ? -2.501 1.527 -4.484 1.00 98.88 140 ASP A C 1
ATOM 965 O O . ASP A 1 140 ? -1.655 1.318 -5.355 1.00 98.88 140 ASP A O 1
ATOM 969 N N . GLY A 1 141 ? -3.640 0.836 -4.427 1.00 98.75 141 GLY A N 1
ATOM 970 C CA . GLY A 1 141 ? -4.105 -0.016 -5.529 1.00 98.75 141 GLY A CA 1
ATOM 971 C C . GLY A 1 141 ? -4.675 0.799 -6.697 1.00 98.75 141 GLY A C 1
ATOM 972 O O . GLY A 1 141 ? -4.488 0.444 -7.856 1.00 98.75 141 GLY A O 1
ATOM 973 N N . GLU A 1 142 ? -5.186 1.998 -6.409 1.00 98.75 142 GLU A N 1
ATOM 974 C CA . GLU A 1 142 ? -5.921 2.879 -7.317 1.00 98.75 142 GLU A CA 1
ATOM 975 C C . GLU A 1 142 ? -7.273 2.325 -7.790 1.00 98.75 142 GLU A C 1
ATOM 977 O O . GLU A 1 142 ? -8.285 2.635 -7.168 1.00 98.75 142 GLU A O 1
ATOM 982 N N . THR A 1 143 ? -7.366 1.637 -8.928 1.00 98.50 143 THR A N 1
ATOM 983 C CA . THR A 1 143 ? -8.669 1.233 -9.480 1.00 98.50 143 THR A CA 1
ATOM 984 C C . THR A 1 143 ? -8.688 -0.217 -9.912 1.00 98.50 143 THR A C 1
ATOM 986 O O . THR A 1 143 ? -7.939 -0.605 -10.797 1.00 98.50 143 THR A O 1
ATOM 989 N N . GLY A 1 144 ? -9.693 -0.952 -9.452 1.00 98.62 144 GLY A N 1
ATOM 990 C CA . GLY A 1 144 ? -9.883 -2.360 -9.752 1.00 98.62 144 GLY A CA 1
ATOM 991 C C . GLY A 1 144 ? -9.683 -3.201 -8.496 1.00 98.62 144 GLY A C 1
ATOM 992 O O . GLY A 1 144 ? -9.459 -2.694 -7.417 1.00 98.62 144 GLY A O 1
ATOM 993 N N . ALA A 1 145 ? -9.921 -4.509 -8.597 1.00 98.81 145 ALA A N 1
ATOM 994 C CA . ALA A 1 145 ? -10.004 -5.354 -7.405 1.00 98.81 145 ALA A CA 1
ATOM 995 C C . ALA A 1 145 ? -8.613 -5.825 -6.956 1.00 98.81 145 ALA A C 1
ATOM 997 O O . ALA A 1 145 ? -8.153 -6.887 -7.400 1.00 98.81 145 ALA A O 1
ATOM 998 N N . ASP A 1 146 ? -7.983 -5.074 -6.061 1.00 98.94 146 ASP A N 1
ATOM 999 C CA . ASP A 1 146 ? -6.574 -5.209 -5.718 1.00 98.94 146 ASP A CA 1
ATOM 1000 C C . ASP A 1 146 ? -6.301 -6.139 -4.533 1.00 98.94 146 ASP A C 1
ATOM 1002 O O . ASP A 1 146 ? -7.109 -6.373 -3.627 1.00 98.94 146 ASP A O 1
ATOM 1006 N N . SER A 1 147 ? -5.097 -6.710 -4.522 1.00 98.94 147 SER A N 1
ATOM 1007 C CA . SER A 1 147 ? -4.581 -7.538 -3.434 1.00 98.94 147 SER A CA 1
ATOM 1008 C C . SER A 1 147 ? -3.275 -6.964 -2.901 1.00 98.94 147 SER A C 1
ATOM 1010 O O . SER A 1 147 ? -2.195 -7.257 -3.419 1.00 98.94 147 SER A O 1
ATOM 1012 N N . ILE A 1 148 ? -3.351 -6.244 -1.785 1.00 99.00 148 ILE A N 1
ATOM 1013 C CA . ILE A 1 148 ? -2.215 -5.558 -1.166 1.00 99.00 148 ILE A CA 1
ATOM 1014 C C . ILE A 1 148 ? -1.771 -6.302 0.096 1.00 99.00 148 ILE A C 1
ATOM 1016 O O . ILE A 1 148 ? -2.526 -6.476 1.053 1.00 99.00 148 ILE A O 1
ATOM 1020 N N . THR A 1 149 ? -0.511 -6.730 0.139 1.00 98.94 149 THR A N 1
ATOM 1021 C CA . THR A 1 149 ? 0.120 -7.363 1.301 1.00 98.94 149 THR A CA 1
ATOM 1022 C C . THR A 1 149 ? 1.321 -6.554 1.780 1.00 98.94 149 THR A C 1
ATOM 1024 O O . THR A 1 149 ? 2.344 -6.479 1.107 1.00 98.94 149 THR A O 1
ATOM 1027 N N . VAL A 1 150 ? 1.262 -6.042 3.012 1.00 98.94 150 VAL A N 1
ATOM 1028 C CA . VAL A 1 150 ? 2.369 -5.318 3.660 1.00 98.94 150 VAL A CA 1
ATOM 1029 C C . VAL A 1 150 ? 2.830 -6.074 4.898 1.00 98.94 150 VAL A C 1
ATOM 1031 O O . VAL A 1 150 ? 2.139 -6.119 5.920 1.00 98.94 150 VAL A O 1
ATOM 1034 N N . ARG A 1 151 ? 4.029 -6.663 4.851 1.00 98.94 151 ARG A N 1
ATOM 1035 C CA . ARG A 1 151 ? 4.510 -7.569 5.901 1.00 98.94 151 ARG A CA 1
ATOM 1036 C C . ARG A 1 151 ? 5.936 -7.283 6.340 1.00 98.94 151 ARG A C 1
ATOM 1038 O O . ARG A 1 151 ? 6.871 -7.461 5.566 1.00 98.94 151 ARG A O 1
ATOM 1045 N N . ALA A 1 152 ? 6.105 -7.067 7.645 1.00 98.75 152 ALA A N 1
ATOM 1046 C CA . ALA A 1 152 ? 7.387 -6.708 8.257 1.00 98.75 152 ALA A CA 1
ATOM 1047 C C . ALA A 1 152 ? 7.989 -5.428 7.668 1.00 98.75 152 ALA A C 1
ATOM 1049 O O . ALA A 1 152 ? 9.204 -5.345 7.520 1.00 98.75 152 ALA A O 1
ATOM 1050 N N . SER A 1 153 ? 7.134 -4.472 7.321 1.00 98.88 153 SER A N 1
ATOM 1051 C CA . SER A 1 153 ? 7.501 -3.296 6.536 1.00 98.88 153 SER A CA 1
ATOM 1052 C C . SER A 1 153 ? 7.073 -2.015 7.246 1.00 98.88 153 SER A C 1
ATOM 1054 O O . SER A 1 153 ? 6.258 -2.048 8.174 1.00 98.88 153 SER A O 1
ATOM 1056 N N . THR A 1 154 ? 7.611 -0.889 6.798 1.00 98.88 154 THR A N 1
ATOM 1057 C CA . THR A 1 154 ? 7.147 0.440 7.202 1.00 98.88 154 THR A CA 1
ATOM 1058 C C . THR A 1 154 ? 6.573 1.151 5.986 1.00 98.88 154 THR A C 1
ATOM 1060 O O . THR A 1 154 ? 7.227 1.188 4.949 1.00 98.88 154 THR A O 1
ATOM 1063 N N . VAL A 1 155 ? 5.374 1.706 6.125 1.00 98.88 155 VAL A N 1
ATOM 1064 C CA . VAL A 1 155 ? 4.773 2.651 5.173 1.00 98.88 155 VAL A CA 1
ATOM 1065 C C . VAL A 1 155 ? 4.570 3.933 5.966 1.00 98.88 155 VAL A C 1
ATOM 1067 O O . VAL A 1 155 ? 3.924 3.901 7.009 1.00 98.88 155 VAL A O 1
ATOM 1070 N N . ASN A 1 156 ? 5.235 5.022 5.596 1.00 98.69 156 ASN A N 1
ATOM 1071 C CA . ASN A 1 156 ? 5.231 6.211 6.456 1.00 98.69 156 ASN A CA 1
ATOM 1072 C C . ASN A 1 156 ? 3.913 6.987 6.401 1.00 98.69 156 ASN A C 1
ATOM 1074 O O . ASN A 1 156 ? 3.633 7.713 7.355 1.00 98.69 156 ASN A O 1
ATOM 1078 N N . GLU A 1 157 ? 3.146 6.830 5.325 1.00 98.75 157 GLU A N 1
ATOM 1079 C CA . GLU A 1 157 ? 1.811 7.395 5.163 1.00 98.75 157 GLU A CA 1
ATOM 1080 C C . GLU A 1 157 ? 0.798 6.233 5.069 1.00 98.75 157 GLU A C 1
ATOM 1082 O O . GLU A 1 157 ? 0.740 5.396 5.985 1.00 98.75 157 GLU A O 1
ATOM 1087 N N . ASP A 1 158 ? 0.007 6.146 4.002 1.00 98.88 158 ASP A N 1
ATOM 1088 C CA . ASP A 1 158 ? -1.191 5.318 3.967 1.00 98.88 158 ASP A CA 1
ATOM 1089 C C . ASP A 1 158 ? -1.034 4.033 3.141 1.00 98.88 158 ASP A C 1
ATOM 1091 O O . ASP A 1 158 ? -0.248 3.935 2.202 1.00 98.88 158 ASP A O 1
ATOM 1095 N N . VAL A 1 159 ? -1.824 3.018 3.498 1.00 98.94 159 VAL A N 1
ATOM 1096 C CA . VAL A 1 159 ? -2.155 1.910 2.595 1.00 98.94 159 VAL A CA 1
ATOM 1097 C C . VAL A 1 159 ? -3.609 2.051 2.178 1.00 98.94 159 VAL A C 1
ATOM 1099 O O . VAL A 1 159 ? -4.498 2.041 3.037 1.00 98.94 159 VAL A O 1
ATOM 1102 N N . LEU A 1 160 ? -3.823 2.172 0.876 1.00 98.94 160 LEU A N 1
ATOM 1103 C CA . LEU A 1 160 ? -5.088 2.469 0.222 1.00 98.94 160 LEU A CA 1
ATOM 1104 C C . LEU A 1 160 ? -5.434 1.300 -0.711 1.00 98.94 160 LEU A C 1
ATOM 1106 O O . LEU A 1 160 ? -4.565 0.855 -1.455 1.00 98.94 160 LEU A O 1
ATOM 1110 N N . GLY A 1 161 ? -6.651 0.759 -0.617 1.00 98.81 161 GLY A N 1
ATOM 1111 C CA . GLY A 1 161 ? -7.145 -0.220 -1.594 1.00 98.81 161 GLY A CA 1
ATOM 1112 C C . GLY A 1 161 ? -7.460 0.478 -2.908 1.00 98.81 161 GLY A C 1
ATOM 1113 O O . GLY A 1 161 ? -6.746 0.262 -3.872 1.00 98.81 161 GLY A O 1
ATOM 1114 N N . GLY A 1 162 ? -8.404 1.420 -2.879 1.00 98.81 162 GLY A N 1
ATOM 1115 C CA . GLY A 1 162 ? -8.759 2.209 -4.052 1.00 98.81 162 GLY A CA 1
ATOM 1116 C C . GLY A 1 162 ? -10.249 2.133 -4.370 1.00 98.81 162 GLY A C 1
ATOM 1117 O O . GLY A 1 162 ? -11.092 2.300 -3.486 1.00 98.81 162 GLY A O 1
ATOM 1118 N N . ASP A 1 163 ? -10.576 1.985 -5.648 1.00 98.75 163 ASP A N 1
ATOM 1119 C CA . ASP A 1 163 ? -11.922 1.698 -6.141 1.00 98.75 163 ASP A CA 1
ATOM 1120 C C . ASP A 1 163 ? -12.070 0.202 -6.464 1.00 98.75 163 ASP A C 1
ATOM 1122 O O . ASP A 1 163 ? -11.158 -0.387 -7.019 1.00 98.75 163 ASP A O 1
ATOM 1126 N N . ASP A 1 164 ? -13.285 -0.337 -6.320 1.00 98.88 164 ASP A N 1
ATOM 1127 C CA . ASP A 1 164 ? -13.640 -1.762 -6.426 1.00 98.88 164 ASP A CA 1
ATOM 1128 C C . ASP A 1 164 ? -13.238 -2.591 -5.186 1.00 98.88 164 ASP A C 1
ATOM 1130 O O . ASP A 1 164 ? -12.887 -2.067 -4.144 1.00 98.88 164 ASP A O 1
ATOM 1134 N N . ASN A 1 165 ? -13.488 -3.904 -5.225 1.00 98.88 165 ASN A N 1
ATOM 1135 C CA . ASN A 1 165 ? -13.426 -4.749 -4.033 1.00 98.88 165 ASN A CA 1
ATOM 1136 C C . ASN A 1 165 ? -11.998 -5.228 -3.745 1.00 98.88 165 ASN A C 1
ATOM 1138 O O . ASN A 1 165 ? -11.544 -6.209 -4.354 1.00 98.88 165 ASN A O 1
ATOM 1142 N N . ASP A 1 166 ? -11.378 -4.657 -2.724 1.00 98.94 166 ASP A N 1
ATOM 1143 C CA . ASP A 1 166 ? -9.974 -4.855 -2.401 1.00 98.94 166 ASP A CA 1
ATOM 1144 C C . ASP A 1 166 ? -9.733 -5.823 -1.244 1.00 98.94 166 ASP A C 1
ATOM 1146 O O . ASP A 1 166 ? -10.578 -6.116 -0.388 1.00 98.94 166 ASP A O 1
ATOM 1150 N N . THR A 1 167 ? -8.517 -6.360 -1.199 1.00 98.94 167 THR A N 1
ATOM 1151 C CA . THR A 1 167 ? -8.017 -7.168 -0.087 1.00 98.94 167 THR A CA 1
ATOM 1152 C C . THR A 1 167 ? -6.701 -6.616 0.441 1.00 98.94 167 THR A C 1
ATOM 1154 O O . THR A 1 167 ? -5.664 -6.725 -0.206 1.00 98.94 167 THR A O 1
ATOM 115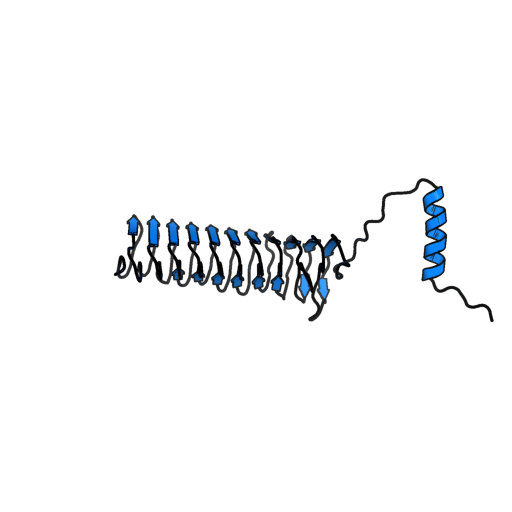7 N N . LEU A 1 168 ? -6.717 -6.113 1.677 1.00 98.94 168 LEU A N 1
ATOM 1158 C CA . LEU A 1 168 ? -5.553 -5.539 2.350 1.00 98.94 168 LEU A CA 1
ATOM 1159 C C . LEU A 1 168 ? -5.112 -6.446 3.507 1.00 98.94 168 LEU A C 1
ATOM 1161 O O . LEU A 1 168 ? -5.849 -6.673 4.471 1.00 98.94 168 LEU A O 1
ATOM 1165 N N . ILE A 1 169 ? -3.881 -6.954 3.448 1.00 98.94 169 ILE A N 1
ATOM 1166 C CA . ILE A 1 169 ? -3.280 -7.827 4.463 1.00 98.94 169 ILE A CA 1
ATOM 1167 C C . ILE A 1 169 ? -2.039 -7.157 5.047 1.00 98.94 169 ILE A C 1
ATOM 1169 O O . ILE A 1 169 ? -0.982 -7.096 4.424 1.00 98.94 169 ILE A O 1
ATOM 1173 N N . ILE A 1 170 ? -2.137 -6.716 6.298 1.00 98.94 170 ILE A N 1
ATOM 1174 C CA . ILE A 1 170 ? -1.076 -5.988 6.992 1.00 98.94 170 ILE A CA 1
ATOM 1175 C C . ILE A 1 170 ? -0.565 -6.818 8.168 1.00 98.94 170 ILE A C 1
ATOM 1177 O O . ILE A 1 170 ? -1.303 -7.096 9.112 1.00 98.94 170 ILE A O 1
ATOM 1181 N N . GLU A 1 171 ? 0.715 -7.188 8.167 1.00 98.88 171 GLU A N 1
ATOM 1182 C CA . GLU A 1 171 ? 1.290 -8.065 9.192 1.00 98.88 171 GLU A CA 1
ATOM 1183 C C . GLU A 1 171 ? 2.636 -7.579 9.735 1.00 98.88 171 GLU A C 1
ATOM 1185 O O . GLU A 1 171 ? 3.649 -7.611 9.037 1.00 98.88 171 GLU A O 1
ATOM 1190 N N . ARG A 1 172 ? 2.713 -7.300 11.041 1.00 98.88 172 ARG A N 1
ATOM 1191 C CA . ARG A 1 172 ? 3.965 -6.892 11.713 1.00 98.88 172 ARG A CA 1
ATOM 1192 C C . ARG A 1 172 ? 4.590 -5.640 11.092 1.00 98.88 172 ARG A C 1
ATOM 1194 O O . ARG A 1 172 ? 5.808 -5.593 10.938 1.00 98.88 172 ARG A O 1
ATOM 1201 N N . SER A 1 173 ? 3.752 -4.677 10.743 1.00 98.88 173 SER A N 1
ATOM 1202 C CA . SER A 1 173 ? 4.141 -3.467 10.018 1.00 98.88 173 SER A CA 1
ATOM 1203 C C . SER A 1 173 ? 3.812 -2.213 10.831 1.00 98.88 173 SER A C 1
ATOM 1205 O O . SER A 1 173 ? 2.973 -2.264 11.734 1.00 98.88 173 SER A O 1
ATOM 1207 N N . ASP A 1 174 ? 4.477 -1.107 10.511 1.00 98.88 174 ASP A N 1
ATOM 1208 C CA . ASP A 1 174 ? 4.196 0.223 11.063 1.00 98.88 174 ASP A CA 1
ATOM 1209 C C . ASP A 1 174 ? 3.692 1.126 9.921 1.00 98.88 174 ASP A C 1
ATOM 1211 O O . ASP A 1 174 ? 4.383 1.243 8.910 1.00 98.88 174 ASP A O 1
ATOM 1215 N N . ILE A 1 175 ? 2.479 1.681 10.051 1.00 98.88 175 ILE A N 1
ATOM 1216 C CA . ILE A 1 175 ? 1.741 2.401 8.985 1.00 98.88 175 ILE A CA 1
ATOM 1217 C C . ILE A 1 175 ? 1.014 3.625 9.570 1.00 98.88 175 ILE A C 1
ATOM 1219 O O . ILE A 1 175 ? 0.656 3.585 10.754 1.00 98.88 175 ILE A O 1
ATOM 1223 N N . ASP A 1 176 ? 0.766 4.694 8.801 1.00 98.75 176 ASP A N 1
ATOM 1224 C CA . ASP A 1 176 ? -0.046 5.828 9.268 1.00 98.75 176 ASP A CA 1
ATOM 1225 C C . ASP A 1 176 ? -1.549 5.506 9.266 1.00 98.75 176 ASP A C 1
ATOM 1227 O O . ASP A 1 176 ? -2.120 5.321 10.352 1.00 98.75 176 ASP A O 1
ATOM 1231 N N . ASN A 1 177 ? -2.182 5.362 8.093 1.00 98.81 177 ASN A N 1
ATOM 1232 C CA . ASN A 1 177 ? -3.558 4.862 7.952 1.00 98.81 177 ASN A CA 1
ATOM 1233 C C . ASN A 1 177 ? -3.646 3.617 7.063 1.00 98.81 177 ASN A C 1
ATOM 1235 O O . ASN A 1 177 ? -2.817 3.359 6.200 1.00 98.81 177 ASN A O 1
ATOM 1239 N N . VAL A 1 178 ? -4.713 2.848 7.266 1.00 98.94 178 VAL A N 1
ATOM 1240 C CA . VAL A 1 178 ? -5.151 1.801 6.337 1.00 98.94 178 VAL A CA 1
ATOM 1241 C C . VAL A 1 178 ? -6.590 2.108 5.951 1.00 98.94 178 VAL A C 1
ATOM 1243 O O . VAL A 1 178 ? -7.446 2.218 6.833 1.00 98.94 178 VAL A O 1
ATOM 1246 N N . ARG A 1 179 ? -6.864 2.269 4.663 1.00 98.94 179 ARG A N 1
ATOM 1247 C CA . ARG A 1 179 ? -8.189 2.617 4.144 1.00 98.94 179 ARG A CA 1
ATOM 1248 C C . ARG A 1 179 ? -8.499 1.722 2.957 1.00 98.94 179 ARG A C 1
ATOM 1250 O O . ARG A 1 179 ? -7.679 1.640 2.054 1.00 98.94 179 A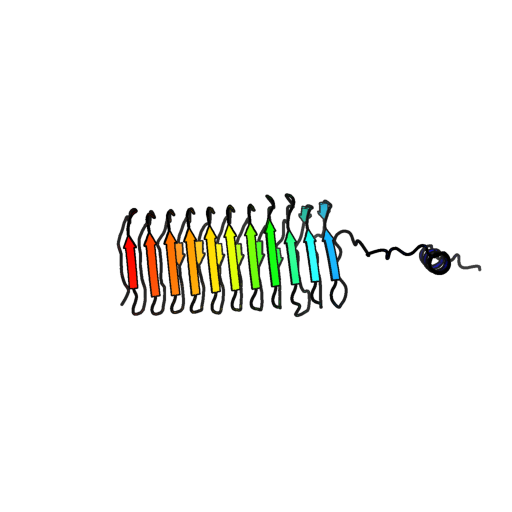RG A O 1
ATOM 1257 N N . ALA A 1 180 ? -9.625 1.024 2.996 1.00 98.81 180 ALA A N 1
ATOM 1258 C CA . ALA A 1 180 ? -9.956 0.081 1.938 1.00 98.81 180 ALA A CA 1
ATOM 1259 C C . ALA A 1 180 ? -10.416 0.823 0.677 1.00 98.81 180 ALA A C 1
ATOM 1261 O O . ALA A 1 180 ? -9.739 0.722 -0.331 1.00 98.81 180 ALA A O 1
ATOM 1262 N N . GLY A 1 181 ? -11.364 1.752 0.800 1.00 98.88 181 GLY A N 1
ATOM 1263 C CA . GLY A 1 181 ? -11.690 2.678 -0.281 1.00 98.88 181 GLY A CA 1
ATOM 1264 C C . GLY A 1 181 ? -13.153 2.569 -0.668 1.00 98.88 181 GLY A C 1
ATOM 1265 O O . GLY A 1 181 ? -14.007 2.743 0.194 1.00 98.88 181 GLY A O 1
ATOM 1266 N N . SER A 1 182 ? -13.466 2.406 -1.950 1.00 98.81 182 SER A N 1
ATOM 1267 C CA . SER A 1 182 ? -14.843 2.178 -2.385 1.00 98.81 182 SER A CA 1
ATOM 1268 C C . SER A 1 182 ? -15.008 0.771 -2.934 1.00 98.81 182 SER A C 1
ATOM 1270 O O . SER A 1 182 ? -14.403 0.438 -3.934 1.00 98.81 182 SER A O 1
ATOM 1272 N N . GLY A 1 183 ? -15.895 -0.034 -2.364 1.00 98.81 183 GLY A N 1
ATOM 1273 C CA . GLY A 1 183 ? -15.976 -1.453 -2.690 1.00 98.81 183 GLY A CA 1
ATOM 1274 C C . GLY A 1 183 ? -16.466 -2.262 -1.502 1.00 98.81 183 GLY A C 1
ATOM 1275 O O . GLY A 1 183 ? -16.568 -1.763 -0.395 1.00 98.81 183 GLY A O 1
ATOM 1276 N N . ASP A 1 184 ? -16.844 -3.520 -1.724 1.00 98.94 184 ASP A N 1
ATOM 1277 C CA . ASP A 1 184 ? -17.054 -4.447 -0.607 1.00 98.94 184 ASP A CA 1
ATOM 1278 C C . ASP A 1 184 ? -15.699 -5.091 -0.243 1.00 98.94 184 ASP A C 1
ATOM 1280 O O . ASP A 1 184 ? -15.335 -6.136 -0.808 1.00 98.94 184 ASP A O 1
ATOM 1284 N N . ASP A 1 185 ? -14.977 -4.493 0.704 1.00 98.94 185 ASP A N 1
ATOM 1285 C CA . ASP A 1 185 ? -13.557 -4.764 0.921 1.00 98.94 185 ASP A CA 1
ATOM 1286 C C . ASP A 1 185 ? -13.266 -5.755 2.052 1.00 98.94 185 ASP A C 1
ATOM 1288 O O . ASP A 1 185 ? -14.075 -6.056 2.940 1.00 98.94 185 ASP A O 1
ATOM 1292 N N . THR A 1 186 ? -12.048 -6.299 2.049 1.00 98.94 186 THR A N 1
ATOM 1293 C CA . THR A 1 186 ? -11.522 -7.129 3.138 1.00 98.94 186 THR A CA 1
ATOM 1294 C C . THR A 1 186 ? -10.196 -6.590 3.656 1.00 98.94 186 THR A C 1
ATOM 1296 O O . THR A 1 186 ? -9.163 -6.696 3.005 1.00 98.94 186 THR A O 1
ATOM 1299 N N . VAL A 1 187 ? -10.183 -6.137 4.909 1.00 98.94 187 VAL A N 1
ATOM 1300 C CA . VAL A 1 187 ? -8.984 -5.619 5.576 1.00 98.94 187 VAL A CA 1
ATOM 1301 C C . VAL A 1 187 ? -8.614 -6.497 6.770 1.00 98.94 187 VAL A C 1
ATOM 1303 O O . VAL A 1 187 ? -9.412 -6.725 7.683 1.00 98.94 187 VAL A O 1
ATOM 1306 N N . ASN A 1 188 ? -7.372 -6.976 6.814 1.00 98.94 188 ASN A N 1
ATOM 1307 C CA . ASN A 1 188 ? -6.839 -7.760 7.925 1.00 98.94 188 ASN A CA 1
ATOM 1308 C C . ASN A 1 188 ? -5.504 -7.196 8.412 1.00 98.94 188 ASN A C 1
ATOM 1310 O O . ASN A 1 188 ? -4.474 -7.339 7.759 1.00 98.94 188 ASN A O 1
ATOM 1314 N N . VAL A 1 189 ? -5.513 -6.611 9.608 1.00 98.94 189 VAL A N 1
ATOM 1315 C CA . VAL A 1 189 ? -4.333 -6.050 10.267 1.00 98.94 189 VAL A CA 1
ATOM 1316 C C . VAL A 1 189 ? -3.943 -6.929 11.448 1.00 98.94 189 VAL A C 1
ATOM 1318 O O . VAL A 1 189 ? -4.746 -7.156 12.357 1.00 98.94 189 VAL A O 1
ATOM 1321 N N . SER A 1 190 ? -2.701 -7.411 11.486 1.00 98.81 190 SER A N 1
ATOM 1322 C CA . SER A 1 190 ? -2.221 -8.272 12.563 1.00 98.81 190 SER A CA 1
ATOM 1323 C C . SER A 1 190 ? -0.814 -7.943 13.063 1.00 98.81 190 SER A C 1
ATOM 1325 O O . SER A 1 190 ? 0.128 -7.775 12.295 1.00 98.81 190 SER A O 1
ATOM 1327 N N . ALA A 1 191 ? -0.654 -7.913 14.389 1.00 98.75 191 ALA A N 1
ATOM 1328 C CA . ALA A 1 191 ? 0.621 -7.641 15.055 1.00 98.75 191 ALA A CA 1
ATOM 1329 C C . ALA A 1 191 ? 1.320 -6.339 14.604 1.00 98.75 191 ALA A C 1
ATOM 1331 O O . ALA A 1 191 ? 2.547 -6.274 14.649 1.00 98.75 191 ALA A O 1
ATOM 1332 N N . SER A 1 192 ? 0.549 -5.328 14.197 1.00 98.88 192 SER A N 1
ATOM 1333 C CA . SER A 1 192 ? 1.031 -4.083 13.583 1.00 98.88 192 SER A CA 1
ATOM 1334 C C . SER A 1 192 ? 0.781 -2.857 14.471 1.00 98.88 192 SER A C 1
ATOM 1336 O O . SER A 1 192 ? -0.034 -2.898 15.405 1.00 98.88 192 SER A O 1
ATOM 1338 N N . THR A 1 193 ? 1.463 -1.755 14.165 1.00 98.81 193 THR A N 1
ATOM 1339 C CA . THR A 1 193 ? 1.163 -0.425 14.709 1.00 98.81 193 THR A CA 1
ATOM 1340 C C . THR A 1 193 ? 0.595 0.442 13.597 1.00 98.81 193 THR A C 1
ATOM 1342 O O . THR A 1 193 ? 1.264 0.674 12.600 1.00 98.81 193 THR A O 1
ATOM 1345 N N . ILE A 1 194 ? -0.622 0.941 13.783 1.00 98.81 194 ILE A N 1
ATOM 1346 C CA . ILE A 1 194 ? -1.238 1.924 12.892 1.00 98.81 194 ILE A CA 1
ATOM 1347 C C . ILE A 1 194 ? -1.316 3.238 13.664 1.00 98.81 194 ILE A C 1
ATOM 1349 O O . ILE A 1 194 ? -1.897 3.281 14.757 1.00 98.81 194 ILE A O 1
ATOM 1353 N N . ALA A 1 195 ? -0.681 4.296 13.169 1.00 98.69 195 ALA A N 1
ATOM 1354 C CA . ALA A 1 195 ? -0.603 5.559 13.897 1.00 98.69 195 ALA A CA 1
ATOM 1355 C C . ALA A 1 195 ? -1.984 6.211 14.040 1.00 98.69 195 ALA A C 1
ATOM 1357 O O . ALA A 1 195 ? -2.298 6.769 15.095 1.00 98.69 195 ALA A O 1
ATOM 1358 N N . ASN A 1 196 ? -2.825 6.064 13.021 1.00 98.62 196 ASN A N 1
ATOM 1359 C CA . ASN A 1 196 ? -4.149 6.647 12.938 1.00 98.62 196 ASN A CA 1
ATOM 1360 C C . ASN A 1 196 ? -5.214 5.553 12.752 1.00 98.62 196 ASN A C 1
ATOM 1362 O O . ASN A 1 196 ? -5.450 4.772 13.683 1.00 98.62 196 ASN A O 1
ATOM 1366 N N . HIS A 1 197 ? -5.921 5.534 11.623 1.00 98.31 197 HIS A N 1
ATOM 1367 C CA . HIS A 1 197 ? -7.157 4.768 11.457 1.00 98.31 197 HIS A CA 1
ATOM 1368 C C . HIS A 1 197 ? -6.966 3.499 10.631 1.00 98.31 197 HIS A C 1
ATOM 1370 O O . HIS A 1 197 ? -6.084 3.418 9.782 1.00 98.31 197 HIS A O 1
ATOM 1376 N N . VAL A 1 198 ? -7.846 2.529 10.874 1.00 98.88 198 VAL A N 1
ATOM 1377 C CA . VAL A 1 198 ? -8.152 1.461 9.916 1.00 98.88 198 VAL A CA 1
ATOM 1378 C C . VAL A 1 198 ? -9.622 1.620 9.537 1.00 98.88 198 VAL A C 1
ATOM 1380 O O . VAL A 1 198 ? -10.456 1.648 10.448 1.00 98.88 198 VAL A O 1
ATOM 1383 N N . SER A 1 199 ? -9.925 1.754 8.248 1.00 98.75 199 SER A N 1
ATOM 1384 C CA . SER A 1 199 ? -11.269 2.042 7.724 1.00 98.75 199 SER A CA 1
ATOM 1385 C C . SER A 1 199 ? -11.640 1.104 6.577 1.00 98.75 199 SER A C 1
ATOM 1387 O O . SER A 1 199 ? -10.771 0.803 5.758 1.00 98.75 199 SER A O 1
ATOM 1389 N N . GLY A 1 200 ? -12.899 0.659 6.539 1.00 98.69 200 GLY A N 1
ATOM 1390 C CA . GLY A 1 200 ? -13.509 0.051 5.349 1.00 98.69 200 GLY A CA 1
ATOM 1391 C C . GLY A 1 200 ? -13.874 1.103 4.293 1.00 98.69 200 GLY A C 1
ATOM 1392 O O . GLY A 1 200 ? -13.594 0.922 3.126 1.00 98.69 200 GLY A O 1
ATOM 1393 N N . ASP A 1 201 ? -14.284 2.291 4.742 1.00 98.81 201 ASP A N 1
ATOM 1394 C CA . ASP A 1 201 ? -14.760 3.391 3.901 1.00 98.81 201 ASP A CA 1
ATOM 1395 C C . ASP A 1 201 ? -16.123 3.098 3.239 1.00 98.81 201 ASP A C 1
ATOM 1397 O O . ASP A 1 201 ? -17.115 3.054 3.962 1.00 98.81 201 ASP A O 1
ATOM 1401 N N . ASP A 1 202 ? -16.253 3.046 1.916 1.00 98.75 202 ASP A N 1
ATOM 1402 C CA . ASP A 1 202 ? -17.559 2.955 1.250 1.00 98.75 202 ASP A CA 1
ATOM 1403 C C . ASP A 1 202 ? -17.849 1.532 0.749 1.00 98.75 202 ASP A C 1
ATOM 1405 O O . ASP A 1 202 ? -17.363 1.149 -0.304 1.00 98.75 202 ASP A O 1
ATOM 1409 N N . GLY A 1 203 ? -18.778 0.815 1.379 1.00 98.75 203 GLY A N 1
ATOM 1410 C CA . GLY A 1 203 ? -19.273 -0.490 0.937 1.00 98.75 203 GLY A CA 1
ATOM 1411 C C . GLY A 1 203 ? -19.555 -1.434 2.102 1.00 98.75 203 GLY A C 1
ATOM 1412 O O . GLY A 1 203 ? -19.708 -1.014 3.237 1.00 98.75 203 GLY A O 1
ATOM 1413 N N . ASN A 1 204 ? -19.794 -2.721 1.840 1.00 98.81 204 ASN A N 1
ATOM 1414 C CA . ASN A 1 204 ? -20.064 -3.683 2.916 1.00 98.81 204 ASN A CA 1
ATOM 1415 C C . ASN A 1 204 ? -18.779 -4.409 3.309 1.00 98.81 204 ASN A C 1
ATOM 1417 O O . ASN A 1 204 ? -18.489 -5.495 2.791 1.00 98.81 204 ASN A O 1
ATOM 1421 N N . ASP A 1 205 ? -18.062 -3.853 4.277 1.00 98.88 205 ASP A N 1
ATOM 1422 C CA . ASP A 1 205 ? -16.677 -4.238 4.509 1.00 98.88 205 ASP A CA 1
ATOM 1423 C C . ASP A 1 205 ? -16.503 -5.305 5.583 1.00 98.88 205 ASP A C 1
ATOM 1425 O O . ASP A 1 205 ? -17.279 -5.458 6.536 1.00 98.88 205 ASP A O 1
ATOM 1429 N N . VAL A 1 206 ? -15.404 -6.048 5.474 1.00 98.88 206 VAL A N 1
ATOM 1430 C CA . VAL A 1 206 ? -14.923 -6.950 6.520 1.00 98.88 206 VAL A CA 1
ATOM 1431 C C . VAL A 1 206 ? -13.572 -6.465 7.021 1.00 98.88 206 VAL A C 1
ATOM 1433 O O . VAL A 1 206 ? -12.539 -6.717 6.407 1.00 98.88 206 VAL A O 1
ATOM 1436 N N . VAL A 1 207 ? -13.559 -5.852 8.206 1.00 98.88 207 VAL A N 1
ATOM 1437 C CA . VAL A 1 207 ? -12.341 -5.292 8.805 1.00 98.88 207 VAL A CA 1
ATOM 1438 C C . VAL A 1 207 ? -11.981 -6.040 10.089 1.00 98.88 207 VAL A C 1
ATOM 1440 O O . VAL A 1 207 ? -12.752 -6.109 11.050 1.00 98.88 207 VAL A O 1
ATOM 1443 N N . SER A 1 208 ? -10.781 -6.614 10.137 1.00 98.69 208 SER A N 1
ATOM 1444 C CA . SER A 1 208 ? -10.267 -7.394 11.266 1.00 98.69 208 SER A CA 1
ATOM 1445 C C . SER A 1 208 ? -8.932 -6.848 11.765 1.00 98.69 208 SER A C 1
ATOM 1447 O O . SER A 1 208 ? -7.960 -6.797 11.020 1.00 98.69 208 SER A O 1
ATOM 1449 N N . VAL A 1 209 ? -8.848 -6.523 13.059 1.00 98.81 209 VAL A N 1
ATOM 1450 C CA . VAL A 1 209 ? -7.625 -6.017 13.705 1.00 98.81 209 VAL A CA 1
ATOM 1451 C C . VAL A 1 209 ? -7.204 -6.909 14.879 1.00 98.81 209 VAL A C 1
ATOM 1453 O O . VAL A 1 209 ? -7.801 -6.893 15.960 1.00 98.81 209 VAL A O 1
ATOM 1456 N N . GLY A 1 210 ? -6.132 -7.679 14.712 1.00 98.56 210 GLY A N 1
ATOM 1457 C CA . GLY A 1 210 ? -5.626 -8.635 15.699 1.00 98.56 210 GLY A CA 1
ATOM 1458 C C . GLY A 1 210 ? -4.277 -8.246 16.305 1.00 98.56 210 GLY A C 1
ATOM 1459 O O . GLY A 1 210 ? -3.344 -7.911 15.585 1.00 98.56 210 GLY A O 1
ATOM 1460 N N . ALA A 1 211 ? -4.123 -8.348 17.626 1.00 98.56 211 ALA A N 1
ATOM 1461 C CA . ALA A 1 211 ? -2.850 -8.148 18.332 1.00 98.56 211 ALA A CA 1
ATOM 1462 C C . ALA A 1 211 ? -2.099 -6.850 17.955 1.00 98.56 211 ALA A C 1
ATOM 1464 O O . ALA A 1 211 ? -0.871 -6.825 17.984 1.00 98.56 211 ALA A O 1
ATOM 1465 N N . SER A 1 212 ? -2.832 -5.797 17.587 1.00 98.69 212 SER A N 1
ATOM 1466 C CA . SER A 1 212 ? -2.283 -4.565 17.005 1.00 98.69 212 SER A CA 1
ATOM 1467 C C . SER A 1 212 ? -2.556 -3.354 17.896 1.00 98.69 212 SER A C 1
ATOM 1469 O O . SER A 1 212 ? -3.337 -3.425 18.850 1.00 98.69 212 SER A O 1
ATOM 1471 N N . THR A 1 213 ? -1.907 -2.229 17.609 1.00 98.56 213 THR A N 1
ATOM 1472 C CA . THR A 1 213 ? -2.211 -0.939 18.246 1.00 98.56 213 THR A CA 1
ATOM 1473 C C . THR A 1 213 ? -2.621 0.068 17.185 1.00 98.56 213 THR A C 1
ATOM 1475 O O . THR A 1 213 ? -1.873 0.269 16.239 1.00 98.56 213 THR A O 1
ATOM 1478 N N . LEU A 1 214 ? -3.783 0.695 17.365 1.00 98.31 214 LEU A N 1
ATOM 1479 C CA . LEU A 1 214 ? -4.268 1.815 16.560 1.00 98.31 214 LEU A CA 1
ATOM 1480 C C . LEU A 1 214 ? -4.236 3.073 17.429 1.00 98.31 214 LEU A C 1
ATOM 1482 O O . LEU A 1 214 ? -4.843 3.096 18.506 1.00 98.31 214 LEU A O 1
ATOM 1486 N N . GLY A 1 215 ? -3.535 4.113 16.980 1.00 97.38 215 GLY A N 1
ATOM 1487 C CA . GLY A 1 215 ? -3.599 5.424 17.630 1.00 97.38 215 GLY A CA 1
ATOM 1488 C C . GLY A 1 215 ? -4.935 6.136 17.386 1.00 97.38 215 GLY A C 1
ATOM 1489 O O . GLY A 1 215 ? -5.360 6.939 18.221 1.00 97.38 215 GLY A O 1
ATOM 1490 N N . GLY A 1 216 ? -5.629 5.781 16.303 1.00 96.88 216 GLY A N 1
ATOM 1491 C CA . GLY A 1 216 ? -6.986 6.196 15.972 1.00 96.88 216 GLY A CA 1
ATOM 1492 C C . GLY A 1 216 ? -8.023 5.082 16.144 1.00 96.88 216 GLY A C 1
ATOM 1493 O O . GLY A 1 216 ? -7.927 4.207 17.013 1.00 96.88 216 GLY A O 1
ATOM 1494 N N . ASN A 1 217 ? -9.084 5.176 15.347 1.00 97.62 217 ASN A N 1
ATOM 1495 C CA . ASN A 1 217 ? -10.252 4.303 15.429 1.00 97.62 217 ASN A CA 1
ATOM 1496 C C . ASN A 1 217 ? -10.214 3.176 14.393 1.00 97.62 217 ASN A C 1
ATOM 1498 O O . ASN A 1 217 ? -9.616 3.314 13.330 1.00 97.62 217 ASN A O 1
ATOM 1502 N N . LEU A 1 218 ? -10.924 2.097 14.716 1.00 98.50 218 LEU A N 1
ATOM 1503 C CA . LEU A 1 218 ? -11.403 1.122 13.743 1.00 98.50 218 LEU A CA 1
ATOM 1504 C C . LEU A 1 218 ? -12.769 1.593 13.224 1.00 98.50 218 LEU A C 1
ATOM 1506 O O . LEU A 1 218 ? -13.684 1.792 14.030 1.00 98.50 218 LEU A O 1
ATOM 1510 N N . LEU A 1 219 ? -12.878 1.802 11.919 1.00 98.50 219 LEU A N 1
ATOM 1511 C CA . LEU A 1 219 ? -14.035 2.381 11.245 1.00 98.50 219 LEU A CA 1
ATOM 1512 C C . LEU A 1 219 ? -14.596 1.386 10.217 1.00 98.50 219 LEU A C 1
ATOM 1514 O O . LEU A 1 219 ? -13.817 0.677 9.585 1.00 98.50 219 LEU A O 1
ATOM 1518 N N . GLY A 1 220 ? -15.921 1.314 10.099 1.00 98.25 220 GLY A N 1
ATOM 1519 C CA . GLY A 1 220 ? -16.604 0.655 8.983 1.00 98.25 220 GLY A CA 1
ATOM 1520 C C . GLY A 1 220 ? -16.725 1.644 7.844 1.00 98.25 220 GLY A C 1
ATOM 1521 O O . GLY A 1 220 ? -15.852 1.663 6.995 1.00 98.25 220 GLY A O 1
ATOM 1522 N N . GLY A 1 221 ? -17.646 2.596 7.965 1.00 98.25 221 GLY A N 1
ATOM 1523 C CA . GLY A 1 221 ? -17.821 3.687 7.018 1.00 98.25 221 GLY A CA 1
ATOM 1524 C C . GLY A 1 221 ? -19.268 3.758 6.555 1.00 98.25 221 GLY A C 1
ATOM 1525 O O . GLY A 1 221 ? -20.142 4.019 7.385 1.00 98.25 221 GLY A O 1
ATOM 1526 N N . THR A 1 222 ? -19.541 3.617 5.262 1.00 98.44 222 THR A N 1
ATOM 1527 C CA . THR A 1 222 ? -20.912 3.521 4.749 1.00 98.44 222 THR A CA 1
ATOM 1528 C C . THR A 1 222 ? -21.194 2.112 4.257 1.00 98.44 222 THR A C 1
ATOM 1530 O O . THR A 1 222 ? -20.468 1.623 3.419 1.00 98.44 222 THR A O 1
ATOM 1533 N N . GLY A 1 223 ? -22.296 1.491 4.679 1.00 98.31 223 GLY A N 1
ATOM 1534 C CA . GLY A 1 223 ? -22.663 0.138 4.259 1.00 98.31 223 GLY A CA 1
ATOM 1535 C C . GLY A 1 223 ? -22.996 -0.761 5.443 1.00 98.31 223 GLY A C 1
ATOM 1536 O O . GLY A 1 223 ? -23.372 -0.295 6.507 1.00 98.31 223 GLY A O 1
ATOM 1537 N N . ALA A 1 224 ? -23.035 -2.074 5.241 1.00 98.31 224 ALA A N 1
ATOM 1538 C CA . ALA A 1 224 ? -23.302 -3.020 6.321 1.00 98.31 224 ALA A CA 1
ATOM 1539 C C . ALA A 1 224 ? -22.019 -3.758 6.699 1.00 98.31 224 ALA A C 1
ATOM 1541 O O . ALA A 1 224 ? -21.726 -4.822 6.144 1.00 98.31 224 ALA A O 1
ATOM 1542 N N . ASP A 1 225 ? -21.311 -3.229 7.693 1.00 98.69 225 ASP A N 1
ATOM 1543 C CA . ASP A 1 225 ? -19.936 -3.637 7.964 1.00 98.69 225 ASP A CA 1
ATOM 1544 C C . ASP A 1 225 ? -19.822 -4.756 8.993 1.00 98.69 225 ASP A C 1
ATOM 1546 O O . ASP A 1 225 ? -20.653 -4.942 9.890 1.00 98.69 225 ASP A O 1
ATOM 1550 N N . ASN A 1 226 ? -18.731 -5.510 8.911 1.00 98.50 226 ASN A N 1
ATOM 1551 C CA . ASN A 1 226 ? -18.325 -6.477 9.917 1.00 98.50 226 ASN A CA 1
ATOM 1552 C C . ASN A 1 226 ? -16.950 -6.121 10.476 1.00 98.50 226 ASN A C 1
ATOM 1554 O O . ASN A 1 226 ? -15.908 -6.500 9.940 1.00 98.50 226 ASN A O 1
ATOM 1558 N N . LEU A 1 227 ? -16.967 -5.442 11.618 1.00 98.62 227 LEU A N 1
ATOM 1559 C CA . LEU A 1 227 ? -15.776 -4.998 12.318 1.00 98.62 227 LEU A CA 1
ATOM 1560 C C . LEU A 1 227 ? -15.428 -5.965 13.438 1.00 98.62 227 LEU A C 1
ATOM 1562 O O . LEU A 1 227 ? -16.227 -6.241 14.341 1.00 98.62 227 LEU A O 1
ATOM 1566 N N . SER A 1 228 ? -14.186 -6.432 13.443 1.00 98.12 228 SER A N 1
ATOM 1567 C CA . SER A 1 228 ? -13.675 -7.284 14.504 1.00 98.12 228 SER A CA 1
ATOM 1568 C C . SER A 1 228 ? -12.318 -6.830 15.023 1.00 98.12 228 SER A C 1
ATOM 1570 O O . SER A 1 228 ? -11.433 -6.415 14.283 1.00 98.12 228 SER A O 1
ATOM 1572 N N . SER A 1 229 ? -12.139 -6.921 16.338 1.00 98.06 229 SER A N 1
ATOM 1573 C CA . SER A 1 229 ? -10.863 -6.647 16.987 1.00 98.06 229 SER A CA 1
ATOM 1574 C C . SER A 1 229 ? -10.574 -7.677 18.064 1.00 98.06 229 SER A C 1
ATOM 1576 O O . SER A 1 229 ? -11.436 -7.983 18.895 1.00 98.06 229 SER A O 1
ATOM 1578 N N . THR A 1 230 ? -9.361 -8.235 18.047 1.00 98.25 230 THR A N 1
ATOM 1579 C CA . THR A 1 230 ? -8.938 -9.249 19.015 1.00 98.25 230 THR A CA 1
ATOM 1580 C C . THR A 1 230 ? -7.574 -8.946 19.615 1.00 98.25 230 THR A C 1
ATOM 1582 O O . THR A 1 230 ? -6.575 -8.933 18.907 1.00 98.25 230 THR A O 1
ATOM 1585 N N . ASN A 1 231 ? -7.498 -8.798 20.941 1.00 97.94 231 ASN A N 1
ATOM 1586 C CA . ASN A 1 231 ? -6.253 -8.495 21.667 1.00 97.94 231 ASN A CA 1
ATOM 1587 C C . ASN A 1 231 ? -5.533 -7.219 21.183 1.00 97.94 231 ASN A C 1
ATOM 1589 O O . ASN A 1 231 ? -4.308 -7.148 21.267 1.00 97.94 231 ASN A O 1
ATOM 1593 N N . SER A 1 232 ? -6.281 -6.224 20.705 1.00 97.94 232 SER A N 1
ATOM 1594 C CA . SER A 1 232 ? -5.732 -4.977 20.156 1.00 97.94 232 SER A CA 1
ATOM 1595 C C . SER A 1 232 ? -6.008 -3.778 21.068 1.00 97.94 232 SER A C 1
ATOM 1597 O O . SER A 1 232 ? -6.964 -3.780 21.847 1.00 97.94 232 SER A O 1
ATOM 1599 N N . ASN A 1 233 ? -5.170 -2.747 20.984 1.00 97.50 233 ASN A N 1
ATOM 1600 C CA . ASN A 1 233 ? -5.388 -1.470 21.664 1.00 97.50 233 ASN A CA 1
ATOM 1601 C C . ASN A 1 233 ? -5.916 -0.456 20.653 1.00 97.50 233 ASN A C 1
ATOM 1603 O O . ASN A 1 233 ? -5.214 -0.141 19.699 1.00 97.50 233 ASN A O 1
ATOM 1607 N N . LEU A 1 234 ? -7.134 0.035 20.864 1.00 95.88 234 LEU A N 1
ATOM 1608 C CA . LEU A 1 234 ? -7.833 0.934 19.949 1.00 95.88 234 LEU A CA 1
ATOM 1609 C C . LEU A 1 234 ? -8.233 2.226 20.668 1.00 95.88 234 LEU A C 1
ATOM 1611 O O . LEU A 1 234 ? -8.608 2.186 21.850 1.00 95.88 234 LEU A O 1
ATOM 1615 N N . LEU A 1 235 ? -8.264 3.355 19.953 1.00 95.81 235 LEU A N 1
ATOM 1616 C CA . LEU A 1 235 ? -8.905 4.561 20.480 1.00 95.81 235 LEU A CA 1
ATOM 1617 C C . LEU A 1 235 ? -10.418 4.345 20.605 1.00 95.81 235 LEU A C 1
ATOM 1619 O O . LEU A 1 235 ? -10.985 4.548 21.678 1.00 95.81 235 LEU A O 1
ATOM 1623 N N . GLY A 1 236 ? -11.052 3.861 19.540 1.00 96.19 236 GLY A N 1
ATOM 1624 C CA . GLY A 1 236 ? -12.490 3.633 19.446 1.00 96.19 236 GLY A CA 1
ATOM 1625 C C . GLY A 1 236 ? -12.843 2.692 18.299 1.00 96.19 236 GLY A C 1
ATOM 1626 O O . GLY A 1 236 ? -11.993 2.360 17.472 1.00 96.19 236 GLY A O 1
ATOM 1627 N N . VAL A 1 237 ? -14.100 2.252 18.274 1.00 97.44 237 VAL A N 1
ATOM 1628 C CA . VAL A 1 237 ? -14.673 1.486 17.161 1.00 97.44 237 VAL A CA 1
ATOM 1629 C C . VAL A 1 237 ? -15.993 2.120 16.752 1.00 97.44 237 VAL A C 1
ATOM 1631 O O . VAL A 1 237 ? -16.832 2.381 17.620 1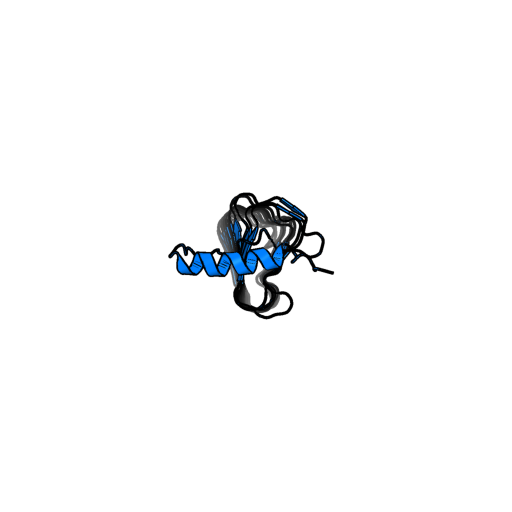.00 97.44 237 VAL A O 1
ATOM 1634 N N . GLN A 1 238 ? -16.173 2.376 15.462 1.00 97.12 238 GLN A N 1
ATOM 1635 C CA . GLN A 1 238 ? -17.392 2.958 14.905 1.00 97.12 238 GLN A CA 1
ATOM 1636 C C . GLN A 1 238 ? -17.760 2.184 13.640 1.00 97.12 238 GLN A C 1
ATOM 1638 O O . GLN A 1 238 ? -16.934 2.115 12.746 1.00 97.12 238 GLN A O 1
ATOM 1643 N N . GLY A 1 239 ? -18.959 1.599 13.606 1.00 96.94 239 GLY A N 1
ATOM 1644 C CA . GLY A 1 239 ? -19.547 0.983 12.413 1.00 96.94 239 GLY A CA 1
ATOM 1645 C C . GLY A 1 239 ? -19.716 2.031 11.320 1.00 96.94 239 GLY A C 1
ATOM 1646 O O . GLY A 1 239 ? -18.807 2.234 10.537 1.00 96.94 239 GLY A O 1
ATOM 1647 N N . GLY A 1 240 ? -20.765 2.835 11.416 1.00 96.94 240 GLY A N 1
ATOM 1648 C CA . GLY A 1 240 ? -20.930 4.010 10.570 1.00 96.94 240 GLY A CA 1
ATOM 1649 C C . GLY A 1 240 ? -22.376 4.137 10.130 1.00 96.94 240 GLY A C 1
ATOM 1650 O O . GLY A 1 240 ? -23.273 4.000 10.963 1.00 96.94 240 GLY A O 1
ATOM 1651 N N . ASP A 1 241 ? -22.600 4.445 8.861 1.00 97.25 241 ASP A N 1
ATOM 1652 C CA . ASP A 1 241 ? -23.942 4.438 8.286 1.00 97.25 241 ASP A CA 1
ATOM 1653 C C . ASP A 1 241 ? -24.287 3.015 7.847 1.00 97.25 241 ASP A C 1
ATOM 1655 O O . ASP A 1 241 ? -23.619 2.488 6.968 1.00 97.25 241 ASP A O 1
ATOM 1659 N N . GLY A 1 242 ? -25.385 2.446 8.351 1.00 96.88 242 GLY A N 1
ATOM 1660 C CA . GLY A 1 242 ? -25.870 1.128 7.958 1.00 96.88 242 GLY A CA 1
ATOM 1661 C C . GLY A 1 242 ? -25.820 0.079 9.071 1.00 96.88 242 GLY A C 1
ATOM 1662 O O . GLY A 1 242 ? -25.751 0.366 10.264 1.00 96.88 242 GLY A O 1
ATOM 1663 N N . ALA A 1 243 ? -26.058 -1.175 8.683 1.00 96.56 243 ALA A N 1
ATOM 1664 C CA . ALA A 1 243 ? -26.403 -2.238 9.625 1.00 96.56 243 ALA A CA 1
ATOM 1665 C C . ALA A 1 243 ? -25.170 -3.031 10.073 1.00 96.56 243 ALA A C 1
ATOM 1667 O O . ALA A 1 243 ? -24.979 -4.173 9.643 1.00 96.56 243 ALA A O 1
ATOM 1668 N N . ASP A 1 244 ? -24.391 -2.453 10.983 1.00 97.81 244 ASP A N 1
ATOM 1669 C CA . ASP A 1 244 ? -23.065 -2.982 11.299 1.00 97.81 244 ASP A CA 1
ATOM 1670 C C . ASP A 1 244 ? -23.059 -4.065 12.378 1.00 97.81 244 ASP A C 1
ATOM 1672 O O . ASP A 1 244 ? -23.851 -4.112 13.330 1.00 97.81 244 ASP A O 1
ATOM 1676 N N . GLN A 1 245 ? -22.071 -4.943 12.264 1.00 97.38 245 GLN A N 1
ATOM 1677 C CA . GLN A 1 245 ? -21.706 -5.922 13.268 1.00 97.38 245 GLN A CA 1
ATOM 1678 C C . GLN A 1 245 ? -20.332 -5.585 13.831 1.00 97.38 245 GLN A C 1
ATOM 1680 O O . GLN A 1 245 ? -19.330 -5.628 13.130 1.00 97.38 245 GLN A O 1
ATOM 1685 N N . VAL A 1 246 ? -20.273 -5.316 15.137 1.00 96.75 246 VAL A N 1
ATOM 1686 C CA . VAL A 1 246 ? -19.020 -4.980 15.821 1.00 96.75 246 VAL A CA 1
ATOM 1687 C C . VAL A 1 246 ? -18.708 -5.997 16.913 1.00 96.75 246 VAL A C 1
ATOM 1689 O O . VAL A 1 246 ? -19.455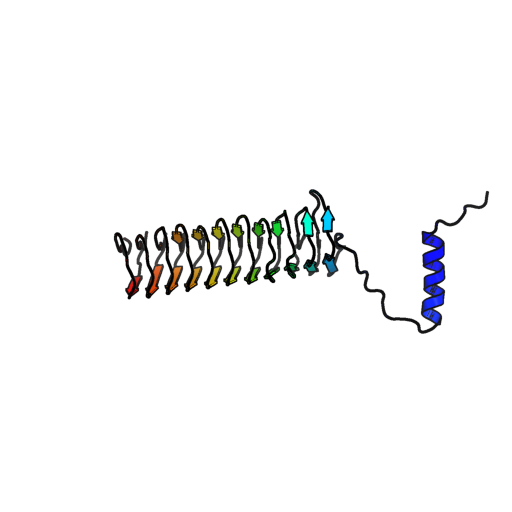 -6.150 17.882 1.00 96.75 246 VAL A O 1
ATOM 1692 N N . THR A 1 247 ? -17.565 -6.673 16.784 1.00 96.00 247 THR A N 1
ATOM 1693 C CA . THR A 1 247 ? -17.063 -7.653 17.755 1.00 96.00 247 THR A CA 1
ATOM 1694 C C . THR A 1 247 ? -15.684 -7.258 18.270 1.00 96.00 247 THR A C 1
ATOM 1696 O O . THR A 1 247 ? -14.685 -7.384 17.573 1.00 96.00 247 THR A O 1
ATOM 1699 N N . VAL A 1 248 ? -15.591 -6.859 19.539 1.00 95.06 248 VAL A N 1
ATOM 1700 C CA . VAL A 1 248 ? -14.306 -6.559 20.192 1.00 95.06 248 VAL A CA 1
ATOM 1701 C C . VAL A 1 248 ? -14.061 -7.551 21.323 1.00 95.06 248 VAL A C 1
ATOM 1703 O O . VAL A 1 248 ? -14.899 -7.700 22.216 1.00 95.06 248 VAL A O 1
ATOM 1706 N N . SER A 1 249 ? -12.919 -8.241 21.308 1.00 95.44 249 SER A N 1
ATOM 1707 C CA . SER A 1 249 ? -12.590 -9.251 22.315 1.00 95.44 249 SER A CA 1
ATOM 1708 C C . SER A 1 249 ? -11.115 -9.240 22.724 1.00 95.44 249 SER A C 1
ATOM 1710 O O . SER A 1 249 ? -10.212 -9.422 21.921 1.00 95.44 249 SER A O 1
ATOM 1712 N N . GLY A 1 250 ? -10.839 -9.055 24.015 1.00 83.81 250 GLY A N 1
ATOM 1713 C CA . GLY A 1 250 ? -9.459 -8.869 24.478 1.00 83.81 250 GLY A CA 1
ATOM 1714 C C . GLY A 1 250 ? -8.847 -7.543 23.998 1.00 83.81 250 GLY A C 1
ATOM 1715 O O . GLY A 1 250 ? -9.305 -6.934 23.038 1.00 83.81 250 GLY A O 1
ATOM 1716 N N . GLY A 1 251 ? -7.811 -7.072 24.692 1.00 90.62 251 GLY A N 1
ATOM 1717 C CA . GLY A 1 251 ? -7.236 -5.745 24.447 1.00 90.62 251 GLY A CA 1
ATOM 1718 C C . GLY A 1 251 ? -7.981 -4.613 25.166 1.00 90.62 251 GLY A C 1
ATOM 1719 O O . GLY A 1 251 ? -8.648 -4.848 26.180 1.00 90.62 251 GLY A O 1
ATOM 1720 N N . VAL A 1 252 ? -7.818 -3.379 24.681 1.00 89.62 252 VAL A N 1
ATOM 1721 C CA . VAL A 1 252 ? -8.345 -2.152 25.302 1.00 89.62 252 VAL A CA 1
ATOM 1722 C C . VAL A 1 252 ? -8.985 -1.264 24.238 1.00 89.62 252 VAL A C 1
ATOM 1724 O O . VAL A 1 252 ? -8.366 -0.983 23.221 1.00 89.62 252 VAL A O 1
ATOM 1727 N N . VAL A 1 253 ? -10.191 -0.763 24.515 1.00 90.31 253 VAL A N 1
ATOM 1728 C CA . VAL A 1 253 ? -10.806 0.349 23.774 1.00 90.31 253 VAL A CA 1
ATOM 1729 C C . VAL A 1 253 ? -10.868 1.548 24.710 1.00 90.31 253 VAL A C 1
ATOM 1731 O O . VAL A 1 253 ? -11.424 1.444 25.805 1.00 90.31 253 VAL A O 1
ATOM 1734 N N . MET A 1 254 ? -10.254 2.665 24.321 1.00 86.88 254 MET A N 1
ATOM 1735 C CA . MET A 1 254 ? -10.111 3.833 25.200 1.00 86.88 254 MET A CA 1
ATOM 1736 C C . MET A 1 254 ? -11.379 4.689 25.283 1.00 86.88 254 MET A C 1
ATOM 1738 O O . MET A 1 254 ? -11.645 5.289 26.326 1.00 86.88 254 MET A O 1
ATOM 1742 N N . MET A 1 255 ? -12.141 4.759 24.194 1.00 89.56 255 MET A N 1
ATOM 1743 C CA . MET A 1 255 ? -13.352 5.562 24.067 1.00 89.56 255 MET A CA 1
ATOM 1744 C C . MET A 1 255 ? -14.592 4.669 23.936 1.00 89.56 255 MET A C 1
ATOM 1746 O O . MET A 1 255 ? -14.942 3.963 24.882 1.00 89.56 255 MET A O 1
ATOM 1750 N N . ALA A 1 256 ? -15.298 4.736 22.808 1.00 86.81 256 ALA A N 1
ATOM 1751 C CA . ALA A 1 256 ? -16.583 4.084 22.604 1.00 86.81 256 ALA A CA 1
ATOM 1752 C C . ALA A 1 256 ? -16.497 2.967 21.558 1.00 86.81 256 ALA A C 1
ATOM 1754 O O . ALA A 1 256 ? -15.600 2.945 20.718 1.00 86.81 256 ALA A O 1
ATOM 1755 N N . VAL A 1 257 ? -17.474 2.065 21.631 1.00 89.81 257 VAL A N 1
ATOM 1756 C CA . VAL A 1 257 ? -17.809 1.099 20.585 1.00 89.81 257 VAL A CA 1
ATOM 1757 C C . VAL A 1 257 ? -19.222 1.446 20.122 1.00 89.81 257 VAL A C 1
ATOM 1759 O O . VAL A 1 257 ? -20.157 1.362 20.923 1.00 89.81 257 VAL A O 1
ATOM 1762 N N . LEU A 1 258 ? -19.359 1.891 18.875 1.00 88.56 258 LEU A N 1
ATOM 1763 C CA . LEU A 1 258 ? -20.614 2.302 18.242 1.00 88.56 258 LEU A CA 1
ATOM 1764 C C . LEU A 1 258 ? -20.861 1.393 17.033 1.00 88.56 258 LEU A C 1
ATOM 1766 O O . LEU A 1 258 ? -19.955 1.208 16.233 1.00 88.56 258 LEU A O 1
ATOM 1770 N N . GLY A 1 259 ? -22.048 0.799 16.921 1.00 73.56 259 GLY A N 1
ATOM 1771 C CA . GLY A 1 259 ? -22.374 -0.191 15.881 1.00 73.56 259 GLY A CA 1
ATOM 1772 C C . GLY A 1 259 ? -23.207 0.343 14.714 1.00 73.56 259 GLY A C 1
ATOM 1773 O O . GLY A 1 259 ? -23.959 -0.446 14.166 1.00 73.56 259 GLY A O 1
ATOM 1774 N N . GLY A 1 260 ? -23.128 1.648 14.433 1.00 74.19 260 GLY A N 1
ATOM 1775 C CA . GLY A 1 260 ? -23.857 2.321 13.347 1.00 74.19 260 GLY A CA 1
ATOM 1776 C C . GLY A 1 260 ? -25.363 2.528 13.546 1.00 74.19 260 GLY A C 1
ATOM 1777 O O . GLY A 1 260 ? -25.930 2.050 14.537 1.00 74.19 260 GLY A O 1
ATOM 1778 N N . ASP A 1 261 ? -25.972 3.302 12.635 1.00 65.44 261 ASP A N 1
ATOM 1779 C CA . ASP A 1 261 ? -27.417 3.623 12.547 1.00 65.44 261 ASP A CA 1
ATOM 1780 C C . ASP A 1 261 ? -28.072 3.057 11.268 1.00 65.44 261 ASP A C 1
ATOM 1782 O O . ASP A 1 261 ? -27.509 3.235 10.163 1.00 65.44 261 ASP A O 1
#